Protein AF-A0A9P5TKF2-F1 (afdb_monomer_lite)

Secondary structure (DSSP, 8-state):
-----PPPPPPPPP------------------------TT----------------PPP-------------------------TT--SS----------------------------------------------HHHHHHHHHHT---GGGGGB-S--EEEEEEEEETTEEEEEEEEEEEB--SS----SSSTTEEEEESSSGGGG--HHHHHHHHHHH-HHHHHHHHHHGGGTT-

pLDDT: mean 71.33, std 19.28, range [36.03, 98.31]

Structure (mmCIF, N/CA/C/O backbone):
data_AF-A0A9P5TKF2-F1
#
_entry.id   AF-A0A9P5TKF2-F1
#
loop_
_atom_site.group_PDB
_atom_site.id
_atom_site.type_symbol
_atom_site.label_atom_id
_atom_site.label_alt_id
_atom_site.label_comp_id
_atom_site.label_asym_id
_atom_site.label_entity_id
_atom_site.label_seq_id
_atom_site.pdbx_PDB_ins_code
_atom_site.Cartn_x
_atom_site.Cartn_y
_atom_site.Cartn_z
_atom_site.occupancy
_atom_site.B_iso_or_equiv
_atom_site.auth_seq_id
_atom_site.auth_comp_id
_atom_site.auth_asym_id
_atom_site.auth_atom_id
_atom_site.pdbx_PDB_model_num
ATOM 1 N N . MET A 1 1 ? 46.814 -56.116 -24.327 1.00 45.66 1 MET A N 1
ATOM 2 C CA . MET A 1 1 ? 46.126 -55.450 -25.454 1.00 45.66 1 MET A CA 1
ATOM 3 C C . MET A 1 1 ? 44.635 -55.689 -25.281 1.00 45.66 1 MET A C 1
ATOM 5 O O . MET A 1 1 ? 44.214 -56.830 -25.400 1.00 45.66 1 MET A O 1
ATOM 9 N N . ALA A 1 2 ? 43.876 -54.668 -24.879 1.00 49.03 2 ALA A N 1
ATOM 10 C CA . ALA A 1 2 ? 42.439 -54.767 -24.610 1.00 49.03 2 ALA A CA 1
ATOM 11 C C . ALA A 1 2 ? 41.664 -53.957 -25.670 1.00 49.03 2 ALA A C 1
ATOM 13 O O . ALA A 1 2 ? 42.048 -52.813 -25.918 1.00 49.03 2 ALA A O 1
ATOM 14 N N . PRO A 1 3 ? 40.625 -54.517 -26.315 1.00 57.97 3 PRO A N 1
ATOM 15 C CA . PRO A 1 3 ? 39.842 -53.803 -27.318 1.00 57.97 3 PRO A CA 1
ATOM 16 C C . PRO A 1 3 ? 38.823 -52.866 -26.657 1.00 57.97 3 PRO A C 1
ATOM 18 O O . PRO A 1 3 ? 37.931 -53.292 -25.924 1.00 57.97 3 PRO A O 1
ATOM 21 N N . THR A 1 4 ? 38.952 -51.570 -26.931 1.00 65.12 4 THR A N 1
ATOM 22 C CA . THR A 1 4 ? 37.982 -50.539 -26.553 1.00 65.12 4 THR A CA 1
ATOM 23 C C . THR A 1 4 ? 36.869 -50.479 -27.600 1.00 65.12 4 THR A C 1
ATOM 25 O O . THR A 1 4 ? 37.099 -50.046 -28.728 1.00 65.12 4 THR A O 1
ATOM 28 N N . HIS A 1 5 ? 35.657 -50.896 -27.237 1.00 56.72 5 HIS A N 1
ATOM 29 C CA . HIS A 1 5 ? 34.463 -50.698 -28.060 1.00 56.72 5 HIS A CA 1
ATOM 30 C C . HIS A 1 5 ? 33.858 -49.315 -27.787 1.00 56.72 5 HIS A C 1
ATOM 32 O O . HIS A 1 5 ? 33.160 -49.112 -26.794 1.00 56.72 5 HIS A O 1
ATOM 38 N N . SER A 1 6 ? 34.121 -48.368 -28.688 1.00 68.31 6 SER A N 1
ATOM 39 C CA . SER A 1 6 ? 33.443 -47.070 -28.742 1.00 68.31 6 SER A CA 1
ATOM 40 C C . SER A 1 6 ? 32.014 -47.248 -29.260 1.00 68.31 6 SER A C 1
ATOM 42 O O . SER A 1 6 ? 31.808 -47.748 -30.365 1.00 68.31 6 SER A O 1
ATOM 44 N N . LYS A 1 7 ? 31.020 -46.844 -28.463 1.00 72.06 7 LYS A N 1
ATOM 45 C CA . LYS A 1 7 ? 29.615 -46.763 -28.890 1.00 72.06 7 LYS A CA 1
ATOM 46 C C . LYS A 1 7 ? 29.344 -45.399 -29.547 1.00 72.06 7 LYS A C 1
ATOM 48 O O . LYS A 1 7 ? 29.870 -44.399 -29.060 1.00 72.06 7 LYS A O 1
ATOM 53 N N . PRO A 1 8 ? 28.532 -45.337 -30.615 1.00 65.62 8 PRO A N 1
ATOM 54 C CA . PRO A 1 8 ? 28.187 -44.085 -31.278 1.00 65.62 8 PRO A CA 1
ATOM 55 C C . PRO A 1 8 ? 27.202 -43.255 -30.443 1.00 65.62 8 PRO A C 1
ATOM 57 O O . PRO A 1 8 ? 26.247 -43.780 -29.870 1.00 65.62 8 PRO A O 1
ATOM 60 N N . ILE A 1 9 ? 27.457 -41.948 -30.397 1.00 65.38 9 ILE A N 1
ATOM 61 C CA . ILE A 1 9 ? 26.619 -40.923 -29.770 1.00 65.38 9 ILE A CA 1
ATOM 62 C C . ILE A 1 9 ? 25.390 -40.710 -30.663 1.00 65.38 9 ILE A C 1
ATOM 64 O O . ILE A 1 9 ? 25.527 -40.340 -31.827 1.00 65.38 9 ILE A O 1
ATOM 68 N N . GLN A 1 10 ? 24.197 -40.974 -30.130 1.00 61.62 10 GLN A N 1
ATOM 69 C CA . GLN A 1 10 ? 22.929 -40.649 -30.785 1.00 61.62 10 GLN A CA 1
ATOM 70 C C . GLN A 1 10 ? 22.668 -39.143 -30.641 1.00 61.62 10 GLN A C 1
ATOM 72 O O . GLN A 1 10 ? 22.774 -38.594 -29.545 1.00 61.62 10 GLN A O 1
ATOM 77 N N . GLY A 1 11 ? 22.392 -38.477 -31.766 1.00 64.19 11 GLY A N 1
ATOM 78 C CA . GLY A 1 11 ? 22.074 -37.051 -31.823 1.00 64.19 11 GLY A CA 1
ATOM 79 C C . GLY A 1 11 ? 20.680 -36.721 -31.266 1.00 64.19 11 GLY A C 1
ATOM 80 O O . GLY A 1 11 ? 19.867 -37.625 -31.068 1.00 64.19 11 GLY A O 1
ATOM 81 N N . PRO A 1 12 ? 20.403 -35.432 -31.004 1.00 60.19 12 PRO A N 1
ATOM 82 C CA . PRO A 1 12 ? 19.146 -34.983 -30.419 1.00 60.19 12 PRO A CA 1
ATOM 83 C C . PRO A 1 12 ? 17.993 -35.124 -31.421 1.00 60.19 12 PRO A C 1
ATOM 85 O O . PRO A 1 12 ? 17.992 -34.506 -32.480 1.00 60.19 12 PRO A O 1
ATOM 88 N N . THR A 1 13 ? 17.014 -35.953 -31.072 1.00 63.16 13 THR A N 1
ATOM 89 C CA . THR A 1 13 ? 15.699 -36.031 -31.718 1.00 63.16 13 THR A CA 1
ATOM 90 C C . THR A 1 13 ? 14.860 -34.810 -31.344 1.00 63.16 13 THR A C 1
ATOM 92 O O . THR A 1 13 ? 14.567 -34.601 -30.166 1.00 63.16 13 THR A O 1
ATOM 95 N N . ASP A 1 14 ? 14.468 -34.029 -32.350 1.00 53.41 14 ASP A N 1
ATOM 96 C CA . ASP A 1 14 ? 13.506 -32.931 -32.236 1.00 53.41 14 ASP A CA 1
ATOM 97 C C . ASP A 1 14 ? 12.130 -33.437 -31.757 1.00 53.41 14 ASP A C 1
ATOM 99 O O . ASP A 1 14 ? 11.627 -34.432 -32.290 1.00 53.41 14 ASP A O 1
ATOM 103 N N . PRO A 1 15 ? 11.477 -32.775 -30.782 1.00 61.81 15 PRO A N 1
ATOM 104 C CA . PRO A 1 15 ? 10.118 -33.118 -30.400 1.00 61.81 15 PRO A CA 1
ATOM 105 C C . PRO A 1 15 ? 9.112 -32.598 -31.433 1.00 61.81 15 PRO A C 1
ATOM 107 O O . PRO A 1 15 ? 8.902 -31.399 -31.621 1.00 61.81 15 PRO A O 1
ATOM 110 N N . GLU A 1 16 ? 8.478 -33.568 -32.079 1.00 53.72 16 GLU A N 1
ATOM 111 C CA . GLU A 1 16 ? 7.364 -33.458 -33.008 1.00 53.72 16 GLU A CA 1
ATOM 112 C C . GLU A 1 16 ? 6.200 -32.628 -32.428 1.00 53.72 16 GLU A C 1
ATOM 114 O O . GLU A 1 16 ? 5.736 -32.825 -31.302 1.00 53.72 16 GLU A O 1
ATOM 119 N N . SER A 1 17 ? 5.733 -31.674 -33.233 1.00 55.16 17 SER A N 1
ATOM 120 C CA . SER A 1 17 ? 4.646 -30.741 -32.948 1.00 55.16 17 SER A CA 1
ATOM 121 C C . SER A 1 17 ? 3.316 -31.478 -32.754 1.00 55.16 17 SER A C 1
ATOM 123 O O . SER A 1 17 ? 2.655 -31.873 -33.715 1.00 55.16 17 SER A O 1
ATOM 125 N N . GLN A 1 18 ? 2.894 -31.652 -31.498 1.00 56.25 18 GLN A N 1
ATOM 126 C CA . GLN A 1 18 ? 1.577 -32.197 -31.187 1.00 56.25 18 GLN A CA 1
ATOM 127 C C . GLN A 1 18 ? 0.483 -31.136 -31.356 1.00 56.25 18 GLN A C 1
ATOM 129 O O . GLN A 1 18 ? 0.348 -30.162 -30.614 1.00 56.25 18 GLN A O 1
ATOM 134 N N . HIS A 1 19 ? -0.317 -31.393 -32.381 1.00 57.31 19 HIS A N 1
ATOM 135 C CA . HIS A 1 19 ? -1.546 -30.734 -32.780 1.00 57.31 19 HIS A CA 1
ATOM 136 C C . HIS A 1 19 ? -2.537 -30.611 -31.602 1.00 57.31 19 HIS A C 1
ATOM 138 O O . HIS A 1 19 ? -3.162 -31.586 -31.182 1.00 57.31 19 HIS A O 1
ATOM 144 N N . SER A 1 20 ? -2.706 -29.404 -31.060 1.00 52.19 20 SER A N 1
ATOM 145 C CA . SER A 1 20 ? -3.638 -29.131 -29.960 1.00 52.19 20 SER A CA 1
ATOM 146 C C . SER A 1 20 ? -5.079 -29.138 -30.481 1.00 52.19 20 SER A C 1
ATOM 148 O O . SER A 1 20 ? -5.551 -28.192 -31.118 1.00 52.19 20 SER A O 1
ATOM 150 N N . GLN A 1 21 ? -5.800 -30.225 -30.213 1.00 58.00 21 GLN A N 1
ATOM 151 C CA . GLN A 1 21 ? -7.224 -30.337 -30.513 1.00 58.00 21 GLN A CA 1
ATOM 152 C C . GLN A 1 21 ? -8.021 -29.362 -29.635 1.00 58.00 21 GLN A C 1
ATOM 154 O O . GLN A 1 21 ? -8.187 -29.556 -28.431 1.00 58.00 21 GLN A O 1
ATOM 159 N N . LYS A 1 22 ? -8.539 -28.299 -30.256 1.00 53.78 22 LYS A N 1
ATOM 160 C CA . LYS A 1 22 ? -9.438 -27.316 -29.638 1.00 53.78 22 LYS A CA 1
ATOM 161 C C . LYS A 1 22 ? -10.766 -27.987 -29.260 1.00 53.78 22 LYS A C 1
ATOM 163 O O . LYS A 1 22 ? -11.689 -28.043 -30.073 1.00 53.78 22 LYS A O 1
ATOM 168 N N . ARG A 1 23 ? -10.892 -28.478 -28.023 1.00 60.72 23 ARG A N 1
ATOM 169 C CA . ARG A 1 23 ? -12.189 -28.869 -27.448 1.00 60.72 23 ARG A CA 1
ATOM 170 C C . ARG A 1 23 ? -12.989 -27.602 -27.144 1.00 60.72 23 ARG A C 1
ATOM 172 O O . ARG A 1 23 ? -12.678 -26.864 -26.216 1.00 60.72 23 ARG A O 1
ATOM 179 N N . LYS A 1 24 ? -14.008 -27.333 -27.961 1.00 63.50 24 LYS A N 1
ATOM 180 C CA . LYS A 1 24 ? -14.988 -26.267 -27.721 1.00 63.50 24 LYS A CA 1
ATOM 181 C C . LYS A 1 24 ? -15.862 -26.683 -26.538 1.00 63.50 24 LYS A C 1
ATOM 183 O O . LYS A 1 24 ? -16.684 -27.586 -26.670 1.00 63.50 24 LYS A O 1
ATOM 188 N N . HIS A 1 25 ? -15.658 -26.052 -25.387 1.00 53.12 25 HIS A N 1
ATOM 189 C CA . HIS A 1 25 ? -16.510 -26.231 -24.217 1.00 53.12 25 HIS A CA 1
ATOM 190 C C . HIS A 1 25 ? -17.821 -25.469 -24.455 1.00 53.12 25 HIS A C 1
ATOM 192 O O . HIS A 1 25 ? -17.838 -24.239 -24.488 1.00 53.12 25 HIS A O 1
ATOM 198 N N . ILE A 1 26 ? -18.911 -26.196 -24.696 1.00 60.06 26 ILE A N 1
ATOM 199 C CA . ILE A 1 26 ? -20.255 -25.626 -24.817 1.00 60.06 26 ILE A CA 1
ATOM 200 C C . ILE A 1 26 ? -20.733 -25.343 -23.389 1.00 60.06 26 ILE A C 1
ATOM 202 O O . ILE A 1 26 ? -21.060 -26.264 -22.646 1.00 60.06 26 ILE A O 1
ATOM 206 N N . LEU A 1 27 ? -20.709 -24.074 -22.979 1.00 56.00 27 LEU A N 1
ATOM 207 C CA . LEU A 1 27 ? -21.309 -23.629 -21.722 1.00 56.00 27 LEU A CA 1
ATOM 208 C C . LEU A 1 27 ? -22.832 -23.621 -21.879 1.00 56.00 27 LEU A C 1
ATOM 210 O O . LEU A 1 27 ? -23.388 -22.825 -22.634 1.00 56.00 27 LEU A O 1
ATOM 214 N N . SER A 1 28 ? -23.501 -24.524 -21.167 1.00 49.62 28 SER A N 1
ATOM 215 C CA . SER A 1 28 ? -24.956 -24.565 -21.044 1.00 49.62 28 SER A CA 1
ATOM 216 C C . SER A 1 28 ? -25.455 -23.324 -20.296 1.00 49.62 28 SER A C 1
ATOM 218 O O . SER A 1 28 ? -25.360 -23.232 -19.074 1.00 49.62 28 SER A O 1
ATOM 220 N N . SER A 1 29 ? -26.007 -22.362 -21.027 1.00 54.25 29 SER A N 1
ATOM 221 C CA . SER A 1 29 ? -26.597 -21.118 -20.526 1.00 54.25 29 SER A CA 1
ATOM 222 C C . SER A 1 29 ? -28.007 -21.332 -19.952 1.00 54.25 29 SER A C 1
ATOM 224 O O . SER A 1 29 ? -29.001 -20.869 -20.507 1.00 54.25 29 SER A O 1
ATOM 226 N N . ARG A 1 30 ? -28.122 -22.056 -18.829 1.00 57.12 30 ARG A N 1
ATOM 227 C CA . ARG A 1 30 ? -29.407 -22.256 -18.125 1.00 57.12 30 ARG A CA 1
ATOM 228 C C . ARG A 1 30 ? -29.279 -22.204 -16.600 1.00 57.12 30 ARG A C 1
ATOM 230 O O . ARG A 1 30 ? -29.506 -23.211 -15.942 1.00 57.12 30 ARG A O 1
ATOM 237 N N . ILE A 1 31 ? -28.945 -21.043 -16.030 1.00 54.91 31 ILE A N 1
ATOM 238 C CA . ILE A 1 31 ? -29.099 -20.832 -14.571 1.00 54.91 31 ILE A CA 1
ATOM 239 C C . ILE A 1 31 ? -29.610 -19.425 -14.189 1.00 54.91 31 ILE A C 1
ATOM 241 O O . ILE A 1 31 ? -29.605 -19.062 -13.022 1.00 54.91 31 ILE A O 1
ATOM 245 N N . ALA A 1 32 ? -30.115 -18.625 -15.133 1.00 52.00 32 ALA A N 1
ATOM 246 C CA . ALA A 1 32 ? -30.805 -17.374 -14.804 1.00 52.00 32 ALA A CA 1
ATOM 247 C C . ALA A 1 32 ? -32.324 -17.582 -14.888 1.00 52.00 32 ALA A C 1
ATOM 249 O O . ALA A 1 32 ? -32.947 -17.245 -15.889 1.00 52.00 32 ALA A O 1
ATOM 250 N N . SER A 1 33 ? -32.908 -18.183 -13.851 1.00 56.56 33 SER A N 1
ATOM 251 C CA . SER A 1 33 ? -34.356 -18.145 -13.622 1.00 56.56 33 SER A CA 1
ATOM 252 C C . SER A 1 33 ? -34.576 -17.472 -12.272 1.00 56.56 33 SER A C 1
ATOM 254 O O . SER A 1 33 ? -34.305 -18.058 -11.229 1.00 56.56 33 SER A O 1
ATOM 256 N N . THR A 1 34 ? -34.999 -16.211 -12.298 1.00 58.03 34 THR A N 1
ATOM 257 C CA . THR A 1 34 ? -35.145 -15.327 -11.129 1.00 58.03 34 THR A CA 1
ATOM 258 C C . THR A 1 34 ? -36.529 -15.402 -10.471 1.00 58.03 34 THR A C 1
ATOM 260 O O . THR A 1 34 ? -36.904 -14.495 -9.739 1.00 58.03 34 THR A O 1
ATOM 263 N N . ASP A 1 35 ? -37.297 -16.466 -10.709 1.00 58.34 35 ASP A N 1
ATOM 264 C CA . ASP A 1 35 ? -38.732 -16.515 -10.375 1.00 58.34 35 ASP A CA 1
ATOM 265 C C . ASP A 1 35 ? -39.105 -17.239 -9.066 1.00 58.34 35 ASP A C 1
ATOM 267 O O . ASP A 1 35 ? -40.284 -17.385 -8.772 1.00 58.34 35 ASP A O 1
ATOM 271 N N . ASN A 1 36 ? -38.148 -17.643 -8.222 1.00 60.16 36 ASN A N 1
ATOM 272 C CA . ASN A 1 36 ? -38.448 -18.383 -6.980 1.00 60.16 36 ASN A CA 1
ATOM 273 C C . ASN A 1 36 ? -38.082 -17.620 -5.693 1.00 60.16 36 ASN A C 1
ATOM 275 O O . ASN A 1 36 ? -37.407 -18.157 -4.815 1.00 60.16 36 ASN A O 1
ATOM 279 N N . MET A 1 37 ? -38.519 -16.366 -5.557 1.00 58.12 37 MET A N 1
ATOM 280 C CA . MET A 1 37 ? -38.471 -15.651 -4.272 1.00 58.12 37 MET A CA 1
ATOM 281 C C . MET A 1 37 ? -39.896 -15.359 -3.795 1.00 58.12 37 MET A C 1
ATOM 283 O O . MET A 1 37 ? -40.539 -14.410 -4.241 1.00 58.12 37 MET A O 1
ATOM 287 N N . ASP A 1 38 ? -40.367 -16.211 -2.889 1.00 65.88 38 ASP A N 1
ATOM 288 C CA . ASP A 1 38 ? -41.637 -16.097 -2.176 1.00 65.88 38 ASP A CA 1
ATOM 289 C C . ASP A 1 38 ? -41.579 -14.892 -1.215 1.00 65.88 38 ASP A C 1
ATOM 291 O O . ASP A 1 38 ? -40.740 -14.840 -0.309 1.00 65.88 38 ASP A O 1
ATOM 295 N N . LYS A 1 39 ? -42.404 -13.866 -1.457 1.00 64.50 39 LYS A N 1
ATOM 296 C CA . LYS A 1 39 ? -42.316 -12.560 -0.770 1.00 64.50 39 LYS A CA 1
ATOM 297 C C . LYS A 1 39 ? -42.980 -12.542 0.611 1.00 64.50 39 LYS A C 1
ATOM 299 O O . LYS A 1 39 ? -42.795 -11.576 1.349 1.00 64.50 39 LYS A O 1
ATOM 304 N N . ASP A 1 40 ? -43.670 -13.612 0.998 1.00 66.38 40 ASP A N 1
ATOM 305 C CA . ASP A 1 40 ? -44.512 -13.633 2.201 1.00 66.38 40 ASP A CA 1
ATOM 306 C C . ASP A 1 40 ? -43.836 -14.248 3.447 1.00 66.38 40 ASP A C 1
ATOM 308 O O . ASP A 1 40 ? -44.450 -14.370 4.509 1.00 66.38 40 ASP A O 1
ATOM 312 N N . ALA A 1 41 ? -42.545 -14.598 3.382 1.00 56.19 41 ALA A N 1
ATOM 313 C CA . ALA A 1 41 ? -41.851 -15.279 4.485 1.00 56.19 41 ALA A CA 1
ATOM 314 C C . ALA A 1 41 ? -41.269 -14.358 5.583 1.00 56.19 41 ALA A C 1
ATOM 316 O O . ALA A 1 41 ? -40.698 -14.853 6.561 1.00 56.19 41 ALA A O 1
ATOM 317 N N . VAL A 1 42 ? -41.415 -13.030 5.493 1.00 57.75 42 VAL A N 1
ATOM 318 C CA . VAL A 1 42 ? -40.878 -12.108 6.512 1.00 57.75 42 VAL A CA 1
ATOM 319 C C . VAL A 1 42 ? -41.878 -11.938 7.660 1.00 57.75 42 VAL A C 1
ATOM 321 O O . VAL A 1 42 ? -42.617 -10.961 7.760 1.00 57.75 42 VAL A O 1
ATOM 324 N N . LYS A 1 43 ? -41.893 -12.917 8.572 1.00 67.94 43 LYS A N 1
ATOM 325 C CA . LYS A 1 43 ? -42.586 -12.804 9.863 1.00 67.94 43 LYS A CA 1
ATOM 326 C C . LYS A 1 43 ? -41.940 -11.699 10.701 1.00 67.94 43 LYS A C 1
ATOM 328 O O . LYS A 1 43 ? -40.824 -11.841 11.198 1.00 67.94 43 LYS A O 1
ATOM 333 N N . HIS A 1 44 ? -42.687 -10.616 10.889 1.00 50.66 44 HIS A N 1
ATOM 334 C CA . HIS A 1 44 ? -42.404 -9.542 11.831 1.00 50.66 44 HIS A CA 1
ATOM 335 C C . HIS A 1 44 ? -42.159 -10.100 13.241 1.00 50.66 44 HIS A C 1
ATOM 337 O O . HIS A 1 44 ? -43.086 -10.549 13.918 1.00 50.66 44 HIS A O 1
ATOM 343 N N . ARG A 1 45 ? -40.911 -10.040 13.715 1.00 57.16 45 ARG A N 1
ATOM 344 C CA . ARG A 1 45 ? -40.602 -10.233 15.133 1.00 57.16 45 ARG A CA 1
ATOM 345 C C . ARG A 1 45 ? -40.802 -8.891 15.833 1.00 57.16 45 ARG A C 1
ATOM 347 O O . ARG A 1 45 ? -39.976 -7.991 15.729 1.00 57.16 45 ARG A O 1
ATOM 354 N N . LYS A 1 46 ? -41.954 -8.760 16.487 1.00 68.69 46 LYS A N 1
ATOM 355 C CA . LYS A 1 46 ? -42.307 -7.655 17.379 1.00 68.69 46 LYS A CA 1
ATOM 356 C C . LYS A 1 46 ? -41.317 -7.640 18.548 1.00 68.69 46 LYS A C 1
ATOM 358 O O . LYS A 1 46 ? -41.285 -8.581 19.334 1.00 68.69 46 LYS A O 1
ATOM 363 N N . VAL A 1 47 ? -40.479 -6.609 18.614 1.00 53.16 47 VAL A N 1
ATOM 364 C CA . VAL A 1 47 ? -39.592 -6.351 19.753 1.00 53.16 47 VAL A CA 1
ATOM 365 C C . VAL A 1 47 ? -40.336 -5.384 20.664 1.00 53.16 47 VAL A C 1
ATOM 367 O O . VAL A 1 47 ? -40.544 -4.227 20.306 1.00 53.16 47 VAL A O 1
ATOM 370 N N . GLU A 1 48 ? -40.825 -5.891 21.791 1.00 52.81 48 GLU A N 1
ATOM 371 C CA . GLU A 1 48 ? -41.411 -5.066 22.842 1.00 52.81 48 GLU A CA 1
ATOM 372 C C . GLU A 1 48 ? -40.286 -4.448 23.674 1.00 52.81 48 GLU A C 1
ATOM 374 O O . GLU A 1 48 ? -39.317 -5.113 24.043 1.00 52.81 48 GLU A O 1
ATOM 379 N N . ALA A 1 49 ? -40.407 -3.142 23.902 1.00 50.19 49 ALA A N 1
ATOM 380 C CA . ALA A 1 49 ? -39.519 -2.355 24.732 1.00 50.19 49 ALA A CA 1
ATOM 381 C C . ALA A 1 49 ? -39.711 -2.739 26.204 1.00 50.19 49 ALA A C 1
ATOM 383 O O . ALA A 1 49 ? -40.827 -2.696 26.716 1.00 50.19 49 ALA A O 1
ATOM 384 N N . ALA A 1 50 ? -38.615 -3.071 26.881 1.00 49.75 50 ALA A N 1
ATOM 385 C CA . ALA A 1 50 ? -38.567 -3.156 28.331 1.00 49.75 50 ALA A CA 1
ATOM 386 C C . ALA A 1 50 ? -37.502 -2.180 28.845 1.00 49.75 50 ALA A C 1
ATOM 388 O O . ALA A 1 50 ? -36.301 -2.391 28.677 1.00 49.75 50 ALA A O 1
ATOM 389 N N . GLU A 1 51 ? -37.976 -1.091 29.450 1.00 48.31 51 GLU A N 1
ATOM 390 C CA . GLU A 1 51 ? -37.231 -0.299 30.423 1.00 48.31 51 GLU A CA 1
ATOM 391 C C . GLU A 1 51 ? -36.963 -1.142 31.676 1.00 48.31 51 GLU A C 1
ATOM 393 O O . GLU A 1 51 ? -37.897 -1.685 32.262 1.00 48.31 51 GLU A O 1
ATOM 398 N N . SER A 1 52 ? -35.715 -1.171 32.151 1.00 44.12 52 SER A N 1
ATOM 399 C CA . SER A 1 52 ? -35.423 -1.208 33.591 1.00 44.12 52 SER A CA 1
ATOM 400 C C . SER A 1 52 ? -33.952 -0.887 33.874 1.00 44.12 52 SER A C 1
ATOM 402 O O . SER A 1 52 ? -33.047 -1.495 33.302 1.00 44.12 52 SER A O 1
ATOM 404 N N . ALA A 1 53 ? -33.741 0.061 34.788 1.00 52.34 53 ALA A N 1
ATOM 405 C CA . ALA A 1 53 ? -32.477 0.426 35.434 1.00 52.34 53 ALA A CA 1
ATOM 406 C C . ALA A 1 53 ? -31.992 -0.660 36.447 1.00 52.34 53 ALA A C 1
ATOM 408 O O . ALA A 1 53 ? -32.481 -1.785 36.411 1.00 52.34 53 ALA A O 1
ATOM 409 N N . PRO A 1 54 ? -31.081 -0.362 37.398 1.00 58.81 54 PRO A N 1
ATOM 410 C CA . PRO A 1 54 ? -29.629 -0.347 37.249 1.00 58.81 54 PRO A CA 1
ATOM 411 C C . PRO A 1 54 ? -28.902 -1.475 38.028 1.00 58.81 54 PRO A C 1
ATOM 413 O O . PRO A 1 54 ? -29.373 -1.973 39.043 1.00 58.81 54 PRO A O 1
ATOM 416 N N . ALA A 1 55 ? -27.691 -1.794 37.554 1.00 58.41 55 ALA A N 1
ATOM 417 C CA . ALA A 1 55 ? -26.519 -2.334 38.262 1.00 58.41 55 ALA A CA 1
ATOM 418 C C . ALA A 1 55 ? -26.715 -3.338 39.425 1.00 58.41 55 ALA A C 1
ATOM 420 O O . ALA A 1 55 ? -26.835 -2.952 40.588 1.00 58.41 55 ALA A O 1
ATOM 421 N N . GLN A 1 56 ? -26.501 -4.629 39.136 1.00 51.34 56 GLN A N 1
ATOM 422 C CA . GLN A 1 56 ? -26.029 -5.610 40.121 1.00 51.34 56 GLN A CA 1
ATOM 423 C C . GLN A 1 56 ? -24.903 -6.487 39.545 1.00 51.34 56 GLN A C 1
ATOM 425 O O . GLN A 1 56 ? -24.929 -6.893 38.384 1.00 51.34 56 GLN A O 1
ATOM 430 N N . LYS A 1 57 ? -23.880 -6.721 40.379 1.00 54.81 57 LYS A N 1
ATOM 431 C CA . LYS A 1 57 ? -22.671 -7.527 40.122 1.00 54.81 57 LYS A CA 1
ATOM 432 C C . LYS A 1 57 ? -23.018 -8.959 39.679 1.00 54.81 57 LYS A C 1
ATOM 434 O O . LYS A 1 57 ? -23.831 -9.591 40.353 1.00 54.81 57 LYS A O 1
ATOM 439 N N . PRO A 1 58 ? -22.348 -9.525 38.658 1.00 56.47 58 PRO A N 1
ATOM 440 C CA . PRO A 1 58 ? -22.533 -10.928 38.315 1.00 56.47 58 PRO A CA 1
ATOM 441 C C . PRO A 1 58 ? -21.818 -11.847 39.328 1.00 56.47 58 PRO A C 1
ATOM 443 O O . PRO A 1 58 ? -20.634 -11.636 39.610 1.00 56.47 58 PRO A O 1
ATOM 446 N N . PRO A 1 59 ? -22.497 -12.877 39.865 1.00 64.00 59 PRO A N 1
ATOM 447 C CA . PRO A 1 59 ? -21.846 -13.960 40.587 1.00 64.00 59 PRO A CA 1
ATOM 448 C C . PRO A 1 59 ? -21.090 -14.876 39.615 1.00 64.00 59 PRO A C 1
ATOM 450 O O . PRO A 1 59 ? -21.521 -15.135 38.490 1.00 64.00 59 PRO A O 1
ATOM 453 N N . SER A 1 60 ? -19.941 -15.361 40.077 1.00 62.88 60 SER A N 1
ATOM 454 C CA . SER A 1 60 ? -19.060 -16.308 39.398 1.00 62.88 60 SER A CA 1
ATOM 455 C C . SER A 1 60 ? -19.815 -17.571 38.971 1.00 62.88 60 SER A C 1
ATOM 457 O O . SER A 1 60 ? -20.125 -18.425 39.802 1.00 62.88 60 SER A O 1
ATOM 459 N N . ARG A 1 61 ? -20.092 -17.709 37.671 1.00 52.91 61 ARG A N 1
ATOM 460 C CA . ARG A 1 61 ? -20.520 -18.980 37.076 1.00 52.91 61 ARG A CA 1
ATOM 461 C C . ARG A 1 61 ? -19.281 -19.844 36.857 1.00 52.91 61 ARG A C 1
ATOM 463 O O . ARG A 1 61 ? -18.488 -19.567 35.962 1.00 52.91 61 ARG A O 1
ATOM 470 N N . ALA A 1 62 ? -19.118 -20.872 37.684 1.00 58.72 62 ALA A N 1
ATOM 471 C CA . ALA A 1 62 ? -18.275 -22.009 37.347 1.00 58.72 62 ALA A CA 1
ATOM 472 C C . ALA A 1 62 ? -18.967 -22.787 36.218 1.00 58.72 62 ALA A C 1
ATOM 474 O O . ALA A 1 62 ? -20.141 -23.138 36.335 1.00 58.72 62 ALA A O 1
ATOM 475 N N . ALA A 1 63 ? -18.260 -22.997 35.111 1.00 50.94 63 ALA A N 1
ATOM 476 C CA . ALA A 1 63 ? -18.708 -23.871 34.040 1.00 50.94 63 ALA A CA 1
ATOM 477 C C . ALA A 1 63 ? -18.482 -25.323 34.482 1.00 50.94 63 ALA A C 1
ATOM 479 O O . ALA A 1 63 ? -17.337 -25.744 34.631 1.00 50.94 63 ALA A O 1
ATOM 480 N N . SER A 1 64 ? -19.559 -26.073 34.721 1.00 61.22 64 SER A N 1
ATOM 481 C CA . SER A 1 64 ? -19.496 -27.533 34.767 1.00 61.22 64 SER A CA 1
ATOM 482 C C . SER A 1 64 ? -19.592 -28.043 33.332 1.00 61.22 64 SER A C 1
ATOM 484 O O . SER A 1 64 ? -20.616 -27.864 32.673 1.00 61.22 64 SER A O 1
ATOM 486 N N . VAL A 1 65 ? -18.498 -28.612 32.839 1.00 67.00 65 VAL A N 1
ATOM 487 C CA . VAL A 1 65 ? -18.463 -29.402 31.607 1.00 67.00 65 VAL A CA 1
ATOM 488 C C . VAL A 1 65 ? -18.921 -30.807 31.987 1.00 67.00 65 VAL A C 1
ATOM 490 O O . VAL A 1 65 ? -18.249 -31.462 32.777 1.00 67.00 65 VAL A O 1
ATOM 493 N N . GLU A 1 66 ? -20.076 -31.236 31.482 1.00 67.44 66 GLU A N 1
ATOM 494 C CA . GLU A 1 66 ? -20.412 -32.660 31.410 1.00 67.44 66 GLU A CA 1
ATOM 495 C C . GLU A 1 66 ? -19.823 -33.217 30.109 1.00 67.44 66 GLU A C 1
ATOM 497 O O . GLU A 1 66 ? -20.025 -32.646 29.035 1.00 67.44 66 GLU A O 1
ATOM 502 N N . GLU A 1 67 ? -19.052 -34.297 30.223 1.00 64.25 67 GLU A N 1
ATOM 503 C CA . GLU A 1 67 ? -18.627 -35.122 29.092 1.00 64.25 67 GLU A CA 1
ATOM 504 C C . GLU A 1 67 ? -19.858 -35.841 28.532 1.00 64.25 67 GLU A C 1
ATOM 506 O O . GLU A 1 67 ? -20.438 -36.703 29.188 1.00 64.25 67 GLU A O 1
ATOM 511 N N . VAL A 1 68 ? -20.269 -35.466 27.321 1.00 68.25 68 VAL A N 1
ATOM 512 C CA . VAL A 1 68 ? -21.195 -36.259 26.511 1.00 68.25 68 VAL A CA 1
ATOM 513 C C . VAL A 1 68 ? -20.334 -37.176 25.649 1.00 68.25 68 VAL A C 1
ATOM 515 O O . VAL A 1 68 ? -19.592 -36.710 24.786 1.00 68.25 68 VAL A O 1
ATOM 518 N N . GLU A 1 69 ? -20.389 -38.476 25.928 1.00 61.69 69 GLU A N 1
ATOM 519 C CA . GLU A 1 69 ? -19.792 -39.509 25.083 1.00 61.69 69 GLU A CA 1
ATOM 520 C C . GLU A 1 69 ? -20.665 -39.675 23.827 1.00 61.69 69 GLU A C 1
ATOM 522 O O . GLU A 1 69 ? -21.690 -40.353 23.846 1.00 61.69 69 GLU A O 1
ATOM 527 N N . ASP A 1 70 ? -20.286 -39.008 22.733 1.00 57.59 70 ASP A N 1
ATOM 528 C CA . ASP A 1 70 ? -20.927 -39.173 21.425 1.00 57.59 70 ASP A CA 1
ATOM 529 C C . ASP A 1 70 ? -20.521 -40.527 20.797 1.00 57.59 70 ASP A C 1
ATOM 531 O O . ASP A 1 70 ? -19.437 -40.680 20.225 1.00 57.59 70 ASP A O 1
ATOM 535 N N . GLU A 1 71 ? -21.409 -41.522 20.879 1.00 65.81 71 GLU A N 1
ATOM 536 C CA . GLU A 1 71 ? -21.269 -42.865 20.285 1.00 65.81 71 GLU A CA 1
ATOM 537 C C . GLU A 1 71 ? -21.547 -42.924 18.760 1.00 65.81 71 GLU A C 1
ATOM 539 O O . GLU A 1 71 ? -22.092 -43.903 18.260 1.00 65.81 71 GLU A O 1
ATOM 544 N N . ASP A 1 72 ? -21.130 -41.926 17.974 1.00 63.00 72 ASP A N 1
ATOM 545 C CA . ASP A 1 72 ? -21.309 -41.918 16.503 1.00 63.00 72 ASP A CA 1
ATOM 546 C C . ASP A 1 72 ? -19.976 -41.952 15.721 1.00 63.00 72 ASP A C 1
ATOM 548 O O . ASP A 1 72 ? -19.849 -41.469 14.594 1.00 63.00 72 ASP A O 1
ATOM 552 N N . ALA A 1 73 ? -18.947 -42.590 16.289 1.00 57.62 73 ALA A N 1
ATOM 553 C CA . ALA A 1 73 ? -17.626 -42.758 15.667 1.00 57.62 73 ALA A CA 1
ATOM 554 C C . ALA A 1 73 ? -17.482 -44.026 14.794 1.00 57.62 73 ALA A C 1
ATOM 556 O O . ALA A 1 73 ? -16.386 -44.578 14.653 1.00 57.62 73 ALA A O 1
ATOM 557 N N . GLN A 1 74 ? -18.560 -44.520 14.182 1.00 59.84 74 GLN A N 1
ATOM 558 C CA . GLN A 1 74 ? -18.499 -45.675 13.283 1.00 59.84 74 GLN A CA 1
ATOM 559 C C . GLN A 1 74 ? -19.271 -45.399 11.998 1.00 59.84 74 GLN A C 1
ATOM 561 O O . GLN A 1 74 ? -20.448 -45.711 11.931 1.00 59.84 74 GLN A O 1
ATOM 566 N N . HIS A 1 75 ? -18.599 -44.837 10.984 1.00 56.06 75 HIS A N 1
ATOM 567 C CA . HIS A 1 75 ? -18.679 -45.227 9.560 1.00 56.06 75 HIS A CA 1
ATOM 568 C C . HIS A 1 75 ? -17.780 -44.321 8.689 1.00 56.06 75 HIS A C 1
ATOM 570 O O . HIS A 1 75 ? -18.240 -43.579 7.832 1.00 56.06 75 HIS A O 1
ATOM 576 N N . CYS A 1 76 ? -16.460 -44.442 8.845 1.00 48.31 76 CYS A N 1
ATOM 577 C CA . CYS A 1 76 ? -15.503 -44.046 7.802 1.00 48.31 76 CYS A CA 1
ATOM 578 C C . CYS A 1 76 ? -14.686 -45.274 7.389 1.00 48.31 76 CYS A C 1
ATOM 580 O O . CYS A 1 76 ? -13.469 -45.328 7.549 1.00 48.31 76 CYS A O 1
ATOM 582 N N . ARG A 1 77 ? -15.374 -46.318 6.912 1.00 47.81 77 ARG A N 1
ATOM 583 C CA . ARG A 1 77 ? -14.713 -47.470 6.297 1.00 47.81 77 ARG A CA 1
ATOM 584 C C . ARG A 1 77 ? -14.427 -47.155 4.827 1.00 47.81 77 ARG A C 1
ATOM 586 O O . ARG A 1 77 ? -15.343 -47.039 4.024 1.00 47.81 77 ARG A O 1
ATOM 593 N N . ASN A 1 78 ? -13.135 -47.117 4.509 1.00 54.84 78 ASN A N 1
ATOM 594 C CA . ASN A 1 78 ? -12.550 -47.472 3.215 1.00 54.84 78 ASN A CA 1
ATOM 595 C C . ASN A 1 78 ? -12.829 -46.533 2.026 1.00 54.84 78 ASN A C 1
ATOM 597 O O . ASN A 1 78 ? -13.381 -46.955 1.013 1.00 54.84 78 ASN A O 1
ATOM 601 N N . ALA A 1 79 ? -12.315 -45.303 2.078 1.00 50.66 79 ALA A N 1
ATOM 602 C CA . ALA A 1 79 ? -11.870 -44.645 0.849 1.00 50.66 79 ALA A CA 1
ATOM 603 C C . ALA A 1 79 ? -10.440 -45.130 0.559 1.00 50.66 79 ALA A C 1
ATOM 605 O O . ALA A 1 79 ? -9.491 -44.733 1.233 1.00 50.66 79 ALA A O 1
ATOM 606 N N . GLY A 1 80 ? -10.304 -46.074 -0.374 1.00 46.34 80 GLY A N 1
ATOM 607 C CA . GLY A 1 80 ? -9.009 -46.616 -0.783 1.00 46.34 80 GLY A CA 1
ATOM 608 C C . GLY A 1 80 ? -8.047 -45.513 -1.228 1.00 46.34 80 GLY A C 1
ATOM 609 O O . GLY A 1 80 ? -8.446 -44.572 -1.912 1.00 46.34 80 GLY A O 1
ATOM 610 N N . LEU A 1 81 ? -6.776 -45.647 -0.837 1.00 57.06 81 LEU A N 1
ATOM 611 C CA . LEU A 1 81 ? -5.679 -44.822 -1.340 1.00 57.06 81 LEU A CA 1
ATOM 612 C C . LEU A 1 81 ? -5.689 -44.844 -2.881 1.00 57.06 81 LEU A C 1
ATOM 614 O O . LEU A 1 81 ? -5.559 -45.930 -3.456 1.00 57.06 81 LEU A O 1
ATOM 618 N N . PRO A 1 82 ? -5.782 -43.698 -3.576 1.00 51.41 82 PRO A N 1
ATOM 619 C CA . PRO A 1 82 ? -5.502 -43.668 -5.001 1.00 51.41 82 PRO A CA 1
ATOM 620 C C . PRO A 1 82 ? -4.010 -43.954 -5.202 1.00 51.41 82 PRO A C 1
ATOM 622 O O . PRO A 1 82 ? -3.140 -43.172 -4.821 1.00 51.41 82 PRO A O 1
ATOM 625 N N . HIS A 1 83 ? -3.713 -45.114 -5.782 1.00 54.22 83 HIS A N 1
ATOM 626 C CA . HIS A 1 83 ? -2.365 -45.582 -6.087 1.00 54.22 83 HIS A CA 1
ATOM 627 C C . HIS A 1 83 ? -1.812 -44.843 -7.319 1.00 54.22 83 HIS A C 1
ATOM 629 O O . HIS A 1 83 ? -1.580 -45.449 -8.360 1.00 54.22 83 HIS A O 1
ATOM 635 N N . ASN A 1 84 ? -1.626 -43.523 -7.230 1.00 60.78 84 ASN A N 1
ATOM 636 C CA . ASN A 1 84 ? -0.887 -42.764 -8.238 1.00 60.78 84 ASN A CA 1
ATOM 637 C C . ASN A 1 84 ? -0.216 -41.512 -7.630 1.00 60.78 84 ASN A C 1
ATOM 639 O O . ASN A 1 84 ? -0.904 -40.517 -7.390 1.00 60.78 84 ASN A O 1
ATOM 643 N N . PRO A 1 85 ? 1.109 -41.526 -7.389 1.00 57.97 85 PRO A N 1
ATOM 644 C CA . PRO A 1 85 ? 1.826 -40.373 -6.848 1.00 57.97 85 PRO A CA 1
ATOM 645 C C . PRO A 1 85 ? 2.034 -39.223 -7.854 1.00 57.97 85 PRO A C 1
ATOM 647 O O . PRO A 1 85 ? 2.474 -38.157 -7.437 1.00 57.97 85 PRO A O 1
ATOM 650 N N . GLU A 1 86 ? 1.694 -39.381 -9.141 1.00 54.78 86 GLU A N 1
ATOM 651 C CA . GLU A 1 86 ? 1.926 -38.341 -10.164 1.00 54.78 86 GLU A CA 1
ATOM 652 C C . GLU A 1 86 ? 0.675 -37.531 -10.564 1.00 54.78 86 GLU A C 1
ATOM 654 O O . GLU A 1 86 ? 0.738 -36.688 -11.452 1.00 54.78 86 GLU A O 1
ATOM 659 N N . SER A 1 87 ? -0.468 -37.717 -9.890 1.00 51.38 87 SER A N 1
ATOM 660 C CA . SER A 1 87 ? -1.745 -37.071 -10.260 1.00 51.38 87 SER A CA 1
ATOM 661 C C . SER A 1 87 ? -2.149 -35.863 -9.387 1.00 51.38 87 SER A C 1
ATOM 663 O O . SER A 1 87 ? -3.326 -35.509 -9.343 1.00 51.38 87 SER A O 1
ATOM 665 N N . LEU A 1 88 ? -1.213 -35.225 -8.673 1.00 52.34 88 LEU A N 1
ATOM 666 C CA . LEU A 1 88 ? -1.497 -34.169 -7.678 1.00 52.34 88 LEU A CA 1
ATOM 667 C C . LEU A 1 88 ? -1.095 -32.740 -8.105 1.00 52.34 88 LEU A C 1
ATOM 669 O O . LEU A 1 88 ? -0.865 -31.890 -7.247 1.00 52.34 88 LEU A O 1
ATOM 673 N N . LEU A 1 89 ? -1.007 -32.446 -9.408 1.00 50.16 89 LEU A N 1
ATOM 674 C CA . LEU A 1 89 ? -0.658 -31.098 -9.898 1.00 50.16 89 LEU A CA 1
ATOM 675 C C . LEU A 1 89 ? -1.729 -30.387 -10.733 1.00 50.16 89 LEU A C 1
ATOM 677 O O . LEU A 1 89 ? -1.444 -29.322 -11.273 1.00 50.16 89 LEU A O 1
ATOM 681 N N . GLU A 1 90 ? -2.971 -30.869 -10.782 1.00 57.25 90 GLU A N 1
ATOM 682 C CA . GLU A 1 90 ? -4.038 -30.124 -11.458 1.00 57.25 90 GLU A CA 1
ATOM 683 C C . GLU A 1 90 ? -5.328 -30.030 -10.636 1.00 57.25 90 GLU A C 1
ATOM 685 O O . GLU A 1 90 ? -5.885 -31.025 -10.187 1.00 57.25 90 GLU A O 1
ATOM 690 N N . ALA A 1 91 ? -5.802 -28.784 -10.522 1.00 56.41 91 ALA A N 1
ATOM 691 C CA . ALA A 1 91 ? -7.123 -28.330 -10.084 1.00 56.41 91 ALA A CA 1
ATOM 692 C C . ALA A 1 91 ? -7.404 -28.190 -8.572 1.00 56.41 91 ALA A C 1
ATOM 694 O O . ALA A 1 91 ? -8.175 -28.936 -7.978 1.00 56.41 91 ALA A O 1
ATOM 695 N N . VAL A 1 92 ? -6.961 -27.058 -8.009 1.00 45.66 92 VAL A N 1
ATOM 696 C CA . VAL A 1 92 ? -7.833 -26.237 -7.146 1.00 45.66 92 VAL A CA 1
ATOM 697 C C . VAL A 1 92 ? -7.838 -24.809 -7.696 1.00 45.66 92 VAL A C 1
ATOM 699 O O . VAL A 1 92 ? -7.069 -23.955 -7.268 1.00 45.66 92 VAL A O 1
ATOM 702 N N . ASN A 1 93 ? -8.712 -24.550 -8.671 1.00 51.25 93 ASN A N 1
ATOM 703 C CA . ASN A 1 93 ? -9.204 -23.200 -8.955 1.00 51.25 93 ASN A CA 1
ATOM 704 C C . ASN A 1 93 ? -10.655 -23.115 -8.461 1.00 51.25 93 ASN A C 1
ATOM 706 O O . ASN A 1 93 ? -11.599 -23.064 -9.240 1.00 51.25 93 ASN A O 1
ATOM 710 N N . GLY A 1 94 ? -10.815 -23.218 -7.141 1.00 54.91 94 GLY A N 1
ATOM 711 C CA . GLY A 1 94 ? -12.072 -23.008 -6.429 1.00 54.91 94 GLY A CA 1
ATOM 712 C C . GLY A 1 94 ? -11.983 -21.712 -5.635 1.00 54.91 94 GLY A C 1
ATOM 713 O O . GLY A 1 94 ? -11.818 -21.742 -4.419 1.00 54.91 94 GLY A O 1
ATOM 714 N N . GLY A 1 95 ? -12.009 -20.579 -6.331 1.00 54.97 95 GLY A N 1
ATOM 715 C CA . GLY A 1 95 ? -12.073 -19.252 -5.731 1.00 54.97 95 GLY A CA 1
ATOM 716 C C . GLY A 1 95 ? -13.338 -18.557 -6.198 1.00 54.97 95 GLY A C 1
ATOM 717 O O . GLY A 1 95 ? -13.285 -17.764 -7.123 1.00 54.97 95 GLY A O 1
ATOM 718 N N . ASN A 1 96 ? -14.463 -18.913 -5.585 1.00 50.38 96 ASN A N 1
ATOM 719 C CA . ASN A 1 96 ? -15.740 -18.233 -5.750 1.00 50.38 96 ASN A CA 1
ATOM 720 C C . ASN A 1 96 ? -15.626 -16.851 -5.076 1.00 50.38 96 ASN A C 1
ATOM 722 O 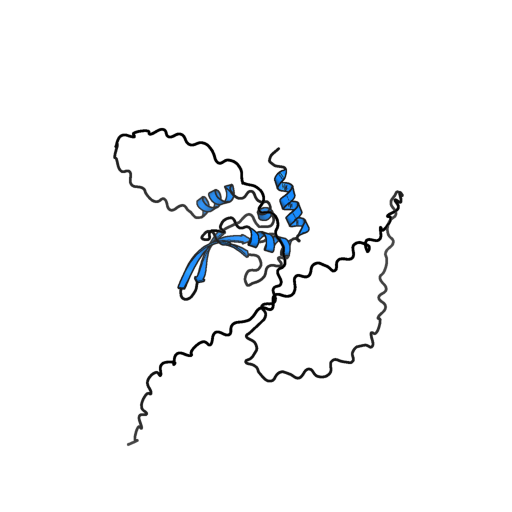O . ASN A 1 96 ? -15.826 -16.734 -3.865 1.00 50.38 96 ASN A O 1
ATOM 726 N N . ASP A 1 97 ? -15.198 -15.828 -5.820 1.00 53.16 97 ASP A N 1
ATOM 727 C CA . ASP A 1 97 ? -15.187 -14.428 -5.392 1.00 53.16 97 ASP A CA 1
ATOM 728 C C . ASP A 1 97 ? -16.365 -13.658 -5.995 1.00 53.16 97 ASP A C 1
ATOM 730 O O . ASP A 1 97 ? -16.226 -12.629 -6.651 1.00 53.16 97 ASP A O 1
ATOM 734 N N . ASP A 1 98 ? -17.564 -14.129 -5.662 1.00 47.19 98 ASP A N 1
ATOM 735 C CA . ASP A 1 98 ? -18.826 -13.420 -5.856 1.00 47.19 98 ASP A CA 1
ATOM 736 C C . ASP A 1 98 ? -18.908 -12.222 -4.883 1.00 47.19 98 ASP A C 1
ATOM 738 O O . ASP A 1 98 ? -19.757 -12.171 -3.996 1.00 47.19 98 ASP A O 1
ATOM 742 N 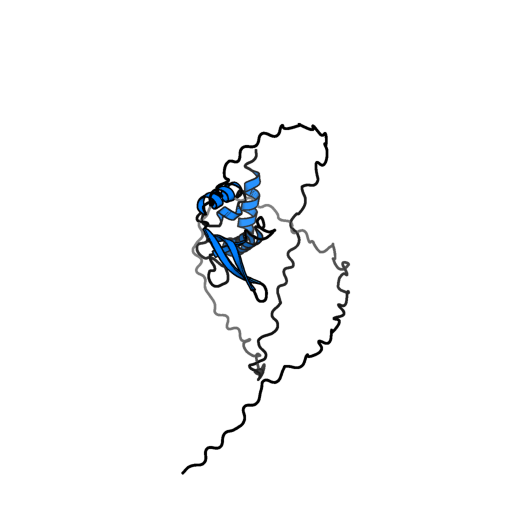N . TYR A 1 99 ? -18.007 -11.243 -4.998 1.00 53.12 99 TYR A N 1
ATOM 743 C CA . TYR A 1 99 ? -18.136 -9.960 -4.301 1.00 53.12 99 TYR A CA 1
ATOM 744 C C . TYR A 1 99 ? -18.356 -8.831 -5.301 1.00 53.12 99 TYR A C 1
ATOM 746 O O . TYR A 1 99 ? -17.456 -8.122 -5.747 1.00 53.12 99 TYR A O 1
ATOM 754 N N . PHE A 1 100 ? -19.644 -8.741 -5.619 1.00 45.09 100 PHE A N 1
ATOM 755 C CA . PHE A 1 100 ? -20.411 -7.633 -6.164 1.00 45.09 100 PHE A CA 1
ATOM 756 C C . PHE A 1 100 ? -19.829 -6.233 -5.882 1.00 45.09 100 PHE A C 1
ATOM 758 O O . PHE A 1 100 ? -19.592 -5.846 -4.739 1.00 45.09 100 PHE A O 1
ATOM 765 N N . PHE A 1 101 ? -19.669 -5.487 -6.976 1.00 44.34 101 PHE A N 1
ATOM 766 C CA . PHE A 1 101 ? -19.687 -4.031 -7.138 1.00 44.34 101 PHE A CA 1
ATOM 767 C C . PHE A 1 101 ? -19.984 -3.185 -5.886 1.00 44.34 101 PHE A C 1
ATOM 769 O O . PHE A 1 101 ? -21.132 -3.066 -5.464 1.00 44.34 101 PHE A O 1
ATOM 776 N N . LEU A 1 102 ? -18.974 -2.450 -5.408 1.00 46.06 102 LEU A N 1
ATOM 777 C CA . LEU A 1 102 ? -19.185 -1.188 -4.699 1.00 46.06 102 LEU A CA 1
ATOM 778 C C . LEU A 1 102 ? -18.622 -0.030 -5.540 1.00 46.06 102 LEU A C 1
ATOM 780 O O . LEU A 1 102 ? -17.415 0.153 -5.649 1.00 46.06 102 LEU A O 1
ATOM 784 N N . ASN A 1 103 ? -19.568 0.693 -6.151 1.00 45.97 103 ASN A N 1
ATOM 785 C CA . ASN A 1 103 ? -19.574 2.096 -6.583 1.00 45.97 103 ASN A CA 1
ATOM 786 C C . ASN A 1 103 ? -18.403 2.665 -7.403 1.00 45.97 103 ASN A C 1
ATOM 788 O O . ASN A 1 103 ? -17.535 3.369 -6.896 1.00 45.97 103 ASN A O 1
ATOM 792 N N . LEU A 1 104 ? -18.535 2.528 -8.727 1.00 48.84 104 LEU A N 1
ATOM 793 C CA . LEU A 1 104 ? -18.058 3.499 -9.714 1.00 48.84 104 LEU A CA 1
ATOM 794 C C . LEU A 1 104 ? -19.244 4.393 -10.123 1.00 48.84 104 LEU A C 1
ATOM 796 O O . LEU A 1 104 ? -19.860 4.189 -11.163 1.00 48.84 104 LEU A O 1
ATOM 800 N N . ALA A 1 105 ? -19.621 5.335 -9.261 1.00 47.09 105 ALA A N 1
ATOM 801 C CA . ALA A 1 105 ? -20.672 6.310 -9.548 1.00 47.09 105 ALA A CA 1
ATOM 802 C C . ALA A 1 105 ? -20.332 7.652 -8.894 1.00 47.09 105 ALA A C 1
ATOM 804 O O . ALA A 1 105 ? -20.814 7.944 -7.807 1.00 47.09 105 ALA A O 1
ATOM 805 N N . ALA A 1 106 ? -19.460 8.426 -9.547 1.00 48.94 106 ALA A N 1
ATOM 806 C CA . ALA A 1 106 ? -19.457 9.895 -9.559 1.00 48.94 106 ALA A CA 1
ATOM 807 C C . ALA A 1 106 ? -18.163 10.408 -10.209 1.00 48.94 106 ALA A C 1
ATOM 809 O O . ALA A 1 106 ? -17.164 10.529 -9.517 1.00 48.94 106 ALA A O 1
ATOM 810 N N . THR A 1 107 ? -18.202 10.722 -11.510 1.00 41.94 107 THR A N 1
ATOM 811 C CA . THR A 1 107 ? -17.536 11.895 -12.129 1.00 41.94 107 THR A CA 1
ATOM 812 C C . THR A 1 107 ? -17.888 11.989 -13.621 1.00 41.94 107 THR A C 1
ATOM 814 O O . THR A 1 107 ? -17.032 12.012 -14.496 1.00 41.94 107 THR A O 1
ATOM 817 N N . GLU A 1 108 ? -19.179 12.100 -13.933 1.00 54.41 108 GLU A N 1
ATOM 818 C CA . GLU A 1 108 ? -19.623 12.678 -15.205 1.00 54.41 108 GLU A CA 1
ATOM 819 C C . GLU A 1 108 ? -20.217 14.055 -14.917 1.00 54.41 108 GLU A C 1
ATOM 821 O O . GLU A 1 108 ? -21.424 14.214 -14.739 1.00 54.41 108 GLU A O 1
ATOM 826 N N . LYS A 1 109 ? -19.359 15.074 -14.807 1.00 47.50 109 LYS A N 1
ATOM 827 C CA . LYS A 1 109 ? -19.794 16.457 -15.013 1.00 47.50 109 LYS A CA 1
ATOM 828 C C . LYS A 1 109 ? -18.621 17.369 -15.357 1.00 47.50 109 LYS A C 1
ATOM 830 O O . LYS A 1 109 ? -17.621 17.373 -14.652 1.00 47.50 109 LYS A O 1
ATOM 835 N N . ALA A 1 110 ? -18.854 18.179 -16.392 1.00 45.41 110 ALA A N 1
ATOM 836 C CA . ALA A 1 110 ? -18.056 19.305 -16.887 1.00 45.41 110 ALA A CA 1
ATOM 837 C C . ALA A 1 110 ? -17.056 19.010 -18.022 1.00 45.41 110 ALA A C 1
ATOM 839 O O . ALA A 1 110 ? -15.861 19.267 -17.926 1.00 45.41 110 ALA A O 1
ATOM 840 N N . ALA A 1 111 ? -17.604 18.589 -19.164 1.00 47.62 111 ALA A N 1
ATOM 841 C CA . ALA A 1 111 ? -17.178 19.139 -20.446 1.00 47.62 111 ALA A CA 1
ATOM 842 C C . ALA A 1 111 ? -17.848 20.514 -20.639 1.00 47.62 111 ALA A C 1
ATOM 844 O O . ALA A 1 111 ? -19.072 20.584 -20.550 1.00 47.62 111 ALA A O 1
ATOM 845 N N . ALA A 1 112 ? -17.048 21.564 -20.863 1.00 49.62 112 ALA A N 1
ATOM 846 C CA . ALA A 1 112 ? -17.312 22.740 -21.713 1.00 49.62 112 ALA A CA 1
ATOM 847 C C . ALA A 1 112 ? -16.503 23.958 -21.229 1.00 49.62 112 ALA A C 1
ATOM 849 O O . AL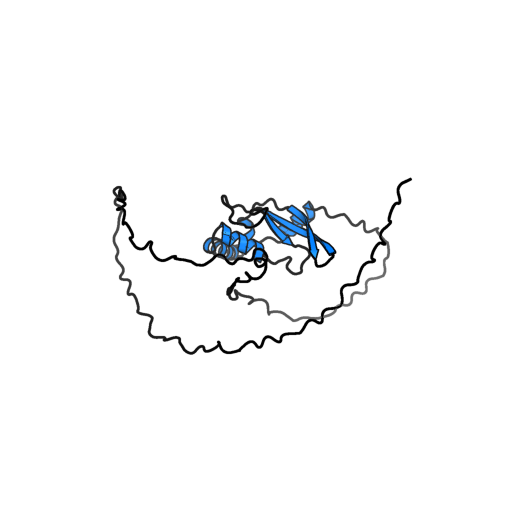A A 1 112 ? -16.860 24.592 -20.243 1.00 49.62 112 ALA A O 1
ATOM 850 N N . SER A 1 113 ? -15.438 24.311 -21.944 1.00 49.75 113 SER A N 1
ATOM 851 C CA . SER A 1 113 ? -15.344 25.601 -22.641 1.00 49.75 113 SER A CA 1
ATOM 852 C C . SER A 1 113 ? -13.970 25.695 -23.294 1.00 49.75 113 SER A C 1
ATOM 854 O O . SER A 1 113 ? -12.938 25.673 -22.627 1.00 49.75 113 SER A O 1
ATOM 856 N N . ALA A 1 114 ? -13.992 25.736 -24.617 1.00 57.22 114 ALA A N 1
ATOM 857 C CA . ALA A 1 114 ? -12.857 26.009 -25.467 1.00 57.22 114 ALA A CA 1
ATOM 858 C C . ALA A 1 114 ? -12.962 27.465 -25.910 1.00 57.22 114 ALA A C 1
ATOM 860 O O . ALA A 1 114 ? -13.925 27.776 -26.597 1.00 57.22 114 ALA A O 1
ATOM 861 N N . GLU A 1 115 ? -11.966 28.294 -25.605 1.00 68.00 115 GLU A N 1
ATOM 862 C CA . GLU A 1 115 ? -11.564 29.411 -26.463 1.00 68.00 115 GLU A CA 1
ATOM 863 C C . GLU A 1 115 ? -10.035 29.499 -26.468 1.00 68.00 115 GLU A C 1
ATOM 865 O O . GLU A 1 115 ? -9.362 29.232 -25.473 1.00 68.00 115 GLU A O 1
ATOM 870 N N . LYS A 1 116 ? -9.512 29.721 -27.672 1.00 58.00 116 LYS A N 1
ATOM 871 C CA . LYS A 1 116 ? -8.105 29.664 -28.054 1.00 58.00 116 LYS A CA 1
ATOM 872 C C . LYS A 1 116 ? -7.546 31.081 -28.000 1.00 58.00 116 LYS A C 1
ATOM 874 O O . LYS A 1 116 ? -8.005 31.901 -28.785 1.00 58.00 116 LYS A O 1
ATOM 879 N N . ASP A 1 117 ? -6.513 31.305 -27.198 1.00 56.16 117 ASP A N 1
ATOM 880 C CA . ASP A 1 117 ? -5.608 32.440 -27.377 1.00 56.16 117 ASP A CA 1
ATOM 881 C C . ASP A 1 117 ? -4.239 31.919 -27.819 1.00 56.16 117 ASP A C 1
ATOM 883 O O . ASP A 1 117 ? -3.569 31.152 -27.126 1.00 56.16 117 ASP A O 1
ATOM 887 N N . ILE A 1 118 ? -3.882 32.292 -29.047 1.00 53.25 118 ILE A N 1
ATOM 888 C CA . ILE A 1 118 ? -2.602 32.021 -29.695 1.00 53.25 118 ILE A CA 1
ATOM 889 C C . ILE A 1 118 ? -1.640 33.098 -29.195 1.00 53.25 118 ILE A C 1
ATOM 891 O O . ILE A 1 118 ? -1.752 34.254 -29.592 1.00 53.25 118 ILE A O 1
ATOM 895 N N . ILE A 1 119 ? -0.716 32.726 -28.312 1.00 60.78 119 ILE A N 1
ATOM 896 C CA . ILE A 1 119 ? 0.412 33.577 -27.929 1.00 60.78 119 ILE A CA 1
ATOM 897 C C . ILE A 1 119 ? 1.592 33.157 -28.807 1.00 60.78 119 ILE A C 1
ATOM 899 O O . ILE A 1 119 ? 2.124 32.057 -28.654 1.00 60.78 119 ILE A O 1
ATOM 903 N N . GLU A 1 120 ? 1.963 34.021 -29.753 1.00 63.47 120 GLU A N 1
ATOM 904 C CA . GLU A 1 120 ? 3.257 33.961 -30.435 1.00 63.47 120 GLU A CA 1
ATOM 905 C C . GLU A 1 120 ? 4.354 34.203 -29.389 1.00 63.47 120 GLU A C 1
ATOM 907 O O . GLU A 1 120 ? 4.407 35.266 -28.773 1.00 63.47 120 GLU A O 1
ATOM 912 N N . ILE A 1 121 ? 5.197 33.195 -29.148 1.00 66.12 121 ILE A N 1
ATOM 913 C CA . ILE A 1 121 ? 6.391 33.323 -28.310 1.00 66.12 121 ILE A CA 1
ATOM 914 C C . ILE A 1 121 ? 7.593 33.334 -29.245 1.00 66.12 121 ILE A C 1
ATOM 916 O O . ILE A 1 121 ? 7.828 32.379 -29.986 1.00 66.12 121 ILE A O 1
ATOM 920 N N . GLU A 1 122 ? 8.304 34.456 -29.212 1.00 62.62 122 GLU A N 1
ATOM 921 C CA . GLU A 1 122 ? 9.539 34.700 -29.940 1.00 62.62 122 GLU A CA 1
ATOM 922 C C . GLU A 1 122 ? 10.636 33.710 -29.523 1.00 62.62 122 GLU A C 1
ATOM 924 O O . GLU A 1 122 ? 10.833 33.400 -28.346 1.00 62.62 122 GLU A O 1
ATOM 929 N N . ASP A 1 123 ? 11.329 33.216 -30.545 1.00 62.66 123 ASP A N 1
ATOM 930 C CA . ASP A 1 123 ? 12.415 32.243 -30.521 1.00 62.66 123 ASP A CA 1
ATOM 931 C C . ASP A 1 123 ? 13.666 32.849 -29.864 1.00 62.66 123 ASP A C 1
ATOM 933 O O . ASP A 1 123 ? 14.461 33.549 -30.493 1.00 62.66 123 ASP A O 1
ATOM 937 N N . GLY A 1 124 ? 13.787 32.628 -28.555 1.00 61.38 124 GLY A N 1
ATOM 938 C CA . GLY A 1 124 ? 14.926 33.020 -27.733 1.00 61.38 124 GLY A CA 1
ATOM 939 C C . GLY A 1 124 ? 15.653 31.793 -27.205 1.00 61.38 124 GLY A C 1
ATOM 940 O O . GLY A 1 124 ? 15.517 31.440 -26.035 1.00 61.38 124 GLY A O 1
ATOM 941 N N . SER A 1 125 ? 16.399 31.128 -28.087 1.00 68.50 125 SER A N 1
ATOM 942 C CA . SER A 1 125 ? 17.324 30.058 -27.737 1.00 68.50 125 SER A CA 1
ATOM 943 C C . SER A 1 125 ? 18.391 30.555 -26.761 1.00 68.50 125 SER A C 1
ATOM 945 O O . SER A 1 125 ? 19.104 31.497 -27.090 1.00 68.50 125 SER A O 1
ATOM 947 N N . GLU A 1 126 ? 18.580 29.868 -25.640 1.00 49.59 126 GLU A N 1
ATOM 948 C CA . GLU A 1 126 ? 19.915 29.565 -25.124 1.00 49.59 126 GLU A CA 1
ATOM 949 C C . GLU A 1 126 ? 19.827 28.362 -24.181 1.00 49.59 126 GLU A C 1
ATOM 951 O O . GLU A 1 126 ? 19.065 28.314 -23.219 1.00 49.59 126 GLU A O 1
ATOM 956 N N . SER A 1 127 ? 20.547 27.320 -24.581 1.00 56.97 127 SER A N 1
ATOM 957 C CA . SER A 1 127 ? 20.510 25.973 -24.043 1.00 56.97 127 SER A CA 1
ATOM 958 C C . SER A 1 127 ? 21.180 25.903 -22.675 1.00 56.97 127 SER A C 1
ATOM 960 O O . SER A 1 127 ? 22.411 25.887 -22.586 1.00 56.97 127 SER A O 1
ATOM 962 N N . GLU A 1 128 ? 20.383 25.765 -21.622 1.00 51.97 128 GLU A N 1
ATOM 963 C CA . GLU A 1 128 ? 20.878 25.299 -20.333 1.00 51.97 128 GLU A CA 1
ATOM 964 C C . GLU A 1 128 ? 20.699 23.782 -20.246 1.00 51.97 128 GLU A C 1
ATOM 966 O O . GLU A 1 128 ? 19.604 23.232 -20.336 1.00 51.97 128 GLU A O 1
ATOM 971 N N . SER A 1 129 ? 21.839 23.104 -20.151 1.00 49.84 129 SER A N 1
ATOM 972 C CA . SER A 1 129 ? 22.007 21.664 -19.995 1.00 49.84 129 SER A CA 1
ATOM 973 C C . SER A 1 129 ? 21.104 21.111 -18.884 1.00 49.84 129 SER A C 1
ATOM 975 O O . SER A 1 129 ? 21.431 21.226 -17.701 1.00 49.84 129 SER A O 1
ATOM 977 N N . GLU A 1 130 ? 20.014 20.448 -19.278 1.00 51.53 130 GLU A N 1
ATOM 978 C CA . GLU A 1 130 ? 19.137 19.656 -18.414 1.00 51.53 130 GLU A CA 1
ATOM 979 C C . GLU A 1 130 ? 19.919 18.488 -17.792 1.00 51.53 130 GLU A C 1
ATOM 981 O O . GLU A 1 130 ? 19.934 17.355 -18.281 1.00 51.53 130 GLU A O 1
ATOM 986 N N . GLY A 1 131 ? 20.595 18.761 -16.678 1.00 51.59 131 GLY A N 1
ATOM 987 C CA . GLY A 1 131 ? 21.031 17.722 -15.766 1.00 51.59 131 GLY A CA 1
ATOM 988 C C . GLY A 1 131 ? 19.783 17.028 -15.242 1.00 51.59 131 GLY A C 1
ATOM 989 O O . GLY A 1 131 ? 19.080 17.587 -14.405 1.00 51.59 131 GLY A O 1
ATOM 990 N N . LYS A 1 132 ? 19.492 15.821 -15.742 1.00 54.91 132 LYS A N 1
ATOM 991 C CA . LYS A 1 132 ? 18.568 14.877 -15.102 1.00 54.91 132 LYS A CA 1
ATOM 992 C C . LYS A 1 132 ? 19.036 14.705 -13.658 1.00 54.91 132 LYS A C 1
ATOM 994 O O . LYS A 1 132 ? 19.920 13.897 -13.390 1.00 54.91 132 LYS A O 1
ATOM 999 N N . GLN A 1 133 ? 18.494 15.500 -12.742 1.00 51.94 133 GLN A N 1
ATOM 1000 C CA . GLN A 1 133 ? 18.665 15.257 -11.322 1.00 51.94 133 GLN A CA 1
ATOM 1001 C C . GLN A 1 133 ? 18.047 13.886 -11.068 1.00 51.94 133 GLN A C 1
ATOM 1003 O O . GLN A 1 133 ? 16.859 13.674 -11.316 1.00 51.94 133 GLN A O 1
ATOM 1008 N N . GLU A 1 134 ? 18.890 12.929 -10.691 1.00 72.00 134 GLU A N 1
ATOM 1009 C CA . GLU A 1 134 ? 18.456 11.624 -10.218 1.00 72.00 134 GLU A CA 1
ATOM 1010 C C . GLU A 1 134 ? 17.610 11.871 -8.959 1.00 72.00 134 GLU A C 1
ATOM 1012 O O . GLU A 1 134 ? 18.155 12.060 -7.876 1.00 72.00 134 GLU A O 1
ATOM 1017 N N . GLU A 1 135 ? 16.281 11.974 -9.128 1.00 77.12 135 GLU A N 1
ATOM 1018 C CA . GLU A 1 135 ? 15.319 12.094 -8.023 1.00 77.12 135 GLU A CA 1
ATOM 1019 C C . GLU A 1 135 ? 15.580 10.921 -7.079 1.00 77.12 135 GLU A C 1
ATOM 1021 O O . GLU A 1 135 ? 15.496 9.752 -7.475 1.00 77.12 135 GLU A O 1
ATOM 1026 N N . THR A 1 136 ? 15.961 11.233 -5.846 1.00 89.50 136 THR A N 1
ATOM 1027 C CA . THR A 1 136 ? 16.284 10.203 -4.862 1.00 89.50 136 THR A CA 1
ATOM 1028 C C . THR A 1 136 ? 15.014 9.450 -4.457 1.00 89.50 136 THR A C 1
ATOM 1030 O O . THR A 1 136 ? 13.904 9.991 -4.485 1.00 89.50 136 THR A O 1
ATOM 1033 N N . ASP A 1 137 ? 15.153 8.191 -4.029 1.00 88.00 137 ASP A N 1
ATOM 1034 C CA . ASP A 1 137 ? 14.007 7.383 -3.578 1.00 88.00 137 ASP A CA 1
ATOM 1035 C C . ASP A 1 137 ? 13.225 8.057 -2.431 1.00 88.00 137 ASP A C 1
ATOM 1037 O O . ASP A 1 137 ? 12.024 7.830 -2.266 1.00 88.00 137 ASP A O 1
ATOM 1041 N N . GLU A 1 138 ? 13.895 8.889 -1.632 1.00 90.06 138 GLU A N 1
ATOM 1042 C CA . GLU A 1 138 ? 13.313 9.614 -0.502 1.00 90.06 138 GLU A CA 1
ATOM 1043 C C . GLU A 1 138 ? 12.427 10.779 -0.965 1.00 90.06 138 GLU A C 1
ATOM 1045 O O . GLU A 1 138 ? 11.276 10.878 -0.528 1.00 90.06 138 GLU A O 1
ATOM 1050 N N . GLU A 1 139 ? 12.900 11.596 -1.908 1.00 92.50 139 GLU A N 1
ATOM 1051 C CA . GLU A 1 139 ? 12.127 12.697 -2.506 1.00 92.50 139 GLU A CA 1
ATOM 1052 C C . GLU A 1 139 ? 10.886 12.172 -3.241 1.00 92.50 139 GLU A C 1
ATOM 1054 O O . GLU A 1 139 ? 9.768 12.678 -3.061 1.00 92.50 139 GLU 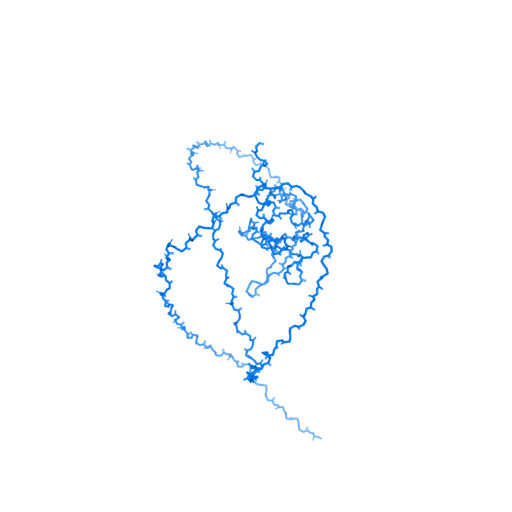A O 1
ATOM 1059 N N . LEU A 1 140 ? 11.054 11.079 -3.996 1.00 91.19 140 LEU A N 1
ATOM 1060 C CA . LEU A 1 140 ? 9.954 10.396 -4.670 1.00 91.19 140 LEU A CA 1
ATOM 1061 C C . LEU A 1 140 ? 8.904 9.902 -3.661 1.00 91.19 140 LEU A C 1
ATOM 1063 O O . LEU A 1 140 ? 7.694 10.037 -3.882 1.00 91.19 140 LEU A O 1
ATOM 1067 N N . LEU A 1 141 ? 9.346 9.344 -2.531 1.00 92.56 141 LEU A N 1
ATOM 1068 C CA . LEU A 1 141 ? 8.459 8.865 -1.473 1.00 92.56 141 LEU A CA 1
ATOM 1069 C C . LEU A 1 141 ? 7.676 10.014 -0.824 1.00 92.56 141 LEU A C 1
ATOM 1071 O O . LEU A 1 141 ? 6.482 9.858 -0.558 1.00 92.56 141 LEU A O 1
ATOM 1075 N N . GLU A 1 142 ? 8.305 11.162 -0.581 1.00 92.81 142 GLU A N 1
ATOM 1076 C CA . GLU A 1 142 ? 7.630 12.347 -0.042 1.00 92.81 142 GLU A CA 1
ATOM 1077 C C . GLU A 1 142 ? 6.565 12.885 -0.995 1.00 92.81 142 GLU A C 1
ATOM 1079 O O . GLU A 1 142 ? 5.431 13.153 -0.579 1.00 92.81 142 GLU A O 1
ATOM 1084 N N . ARG A 1 143 ? 6.886 12.975 -2.288 1.00 92.69 143 ARG A N 1
ATOM 1085 C CA . ARG A 1 143 ? 5.929 13.377 -3.323 1.00 92.69 143 ARG A CA 1
ATOM 1086 C C . ARG A 1 143 ? 4.737 12.426 -3.388 1.00 92.69 143 ARG A C 1
ATOM 1088 O O . ARG A 1 143 ? 3.595 12.881 -3.448 1.00 92.69 143 ARG A O 1
ATOM 1095 N N . LEU A 1 144 ? 4.980 11.117 -3.316 1.00 91.31 144 LEU A N 1
ATOM 1096 C CA . LEU A 1 144 ? 3.916 10.113 -3.291 1.00 91.31 144 LEU A CA 1
ATOM 1097 C C . LEU A 1 144 ? 3.066 10.205 -2.019 1.00 91.31 144 LEU A C 1
ATOM 1099 O O . LEU A 1 144 ? 1.841 10.112 -2.112 1.00 91.31 144 LEU A O 1
ATOM 1103 N N . ARG A 1 145 ? 3.685 10.429 -0.854 1.00 91.44 145 ARG A N 1
ATOM 1104 C CA . ARG A 1 145 ? 2.991 10.567 0.437 1.00 91.44 145 ARG A CA 1
ATOM 1105 C C . ARG A 1 145 ? 2.003 11.729 0.463 1.00 91.44 145 ARG A C 1
ATOM 1107 O O . ARG A 1 145 ? 0.954 11.586 1.082 1.00 91.44 145 ARG A O 1
ATOM 1114 N N . LYS A 1 146 ? 2.269 12.833 -0.246 1.00 91.50 146 LYS A N 1
ATOM 1115 C CA . LYS A 1 146 ? 1.316 13.957 -0.371 1.00 91.50 146 LYS A CA 1
ATOM 1116 C C . LYS A 1 146 ? -0.024 13.531 -0.985 1.00 91.50 146 LYS A C 1
ATOM 1118 O O . LYS A 1 146 ? -1.056 14.102 -0.658 1.00 91.50 146 LYS A O 1
ATOM 1123 N N . GLY A 1 147 ? -0.022 12.507 -1.841 1.00 88.12 147 GLY A N 1
ATOM 1124 C CA . GLY A 1 147 ? -1.235 11.946 -2.439 1.00 88.12 147 GLY A CA 1
ATOM 1125 C C . GLY A 1 147 ? -1.939 10.889 -1.581 1.00 88.12 147 GLY A C 1
ATOM 1126 O O . GLY A 1 147 ? -2.971 10.368 -1.998 1.00 88.12 147 GLY A O 1
ATOM 1127 N N . TRP A 1 148 ? -1.403 10.521 -0.414 1.00 91.62 148 TRP A N 1
ATOM 1128 C CA . TRP A 1 148 ? -1.945 9.445 0.421 1.00 91.62 148 TRP A CA 1
ATOM 1129 C C . TRP A 1 148 ? -2.931 9.989 1.443 1.00 91.62 148 TRP A C 1
ATOM 1131 O O . TRP A 1 148 ? -2.632 10.098 2.627 1.00 91.62 148 TRP A O 1
ATOM 1141 N N . HIS A 1 149 ? -4.124 10.318 0.967 1.00 90.12 149 HIS A N 1
ATOM 1142 C CA . HIS A 1 149 ? -5.202 10.785 1.828 1.00 90.12 149 HIS A CA 1
ATOM 1143 C C . HIS A 1 149 ? -6.077 9.647 2.340 1.00 90.12 149 HIS A C 1
ATOM 1145 O O . HIS A 1 149 ? -6.678 9.847 3.370 1.00 90.12 149 HIS A O 1
ATOM 1151 N N . ALA A 1 150 ? -6.124 8.471 1.704 1.00 90.38 150 ALA A N 1
ATOM 1152 C CA . ALA A 1 150 ? -7.034 7.381 2.082 1.00 90.38 150 ALA A CA 1
ATOM 1153 C C . ALA A 1 150 ? -6.755 6.779 3.483 1.00 90.38 150 ALA A C 1
ATOM 1155 O O . ALA A 1 150 ? -5.592 6.670 3.886 1.00 90.38 150 ALA A O 1
ATOM 1156 N N . PRO A 1 151 ? -7.769 6.290 4.223 1.00 93.88 151 PRO A N 1
ATOM 1157 C CA . PRO A 1 151 ? -7.607 5.948 5.639 1.00 93.88 151 PRO A CA 1
ATOM 1158 C C . PRO A 1 151 ? -6.926 4.602 5.810 1.00 93.88 151 PRO A C 1
ATOM 1160 O O . PRO A 1 151 ? -6.339 4.318 6.855 1.00 93.88 151 PRO A O 1
ATOM 1163 N N . ILE A 1 152 ? -6.932 3.788 4.751 1.00 95.69 152 ILE A N 1
ATOM 1164 C CA . ILE A 1 152 ? -6.344 2.460 4.766 1.00 95.69 152 ILE A CA 1
ATOM 1165 C C . ILE A 1 152 ? -4.867 2.481 5.170 1.00 95.69 152 ILE A C 1
ATOM 1167 O O . ILE A 1 152 ? -4.381 1.518 5.760 1.00 95.69 152 ILE A O 1
ATOM 1171 N N . TYR A 1 153 ? -4.136 3.566 4.880 1.00 95.44 153 TYR A N 1
ATOM 1172 C CA . TYR A 1 153 ? -2.721 3.664 5.233 1.00 95.44 153 TYR A CA 1
ATOM 1173 C C . TYR A 1 153 ? -2.505 3.665 6.754 1.00 95.44 153 TYR A C 1
ATOM 1175 O O . TYR A 1 153 ? -1.440 3.241 7.200 1.00 95.44 153 TYR A O 1
ATOM 1183 N N . GLY A 1 154 ? -3.516 4.034 7.553 1.00 95.88 154 GLY A N 1
ATOM 1184 C CA . GLY A 1 154 ? -3.474 3.989 9.018 1.00 95.88 154 GLY A CA 1
ATOM 1185 C C . GLY A 1 154 ? -3.365 2.576 9.608 1.00 95.88 154 GLY A C 1
ATOM 1186 O O . GLY A 1 154 ? -2.889 2.414 10.729 1.00 95.88 154 GLY A O 1
ATOM 1187 N N . PHE A 1 155 ? -3.723 1.534 8.848 1.00 97.19 155 PHE A N 1
ATOM 1188 C CA . PHE A 1 155 ? -3.563 0.132 9.267 1.00 97.19 155 PHE A CA 1
ATOM 1189 C C . PHE A 1 155 ? -2.133 -0.406 9.074 1.00 97.19 155 PHE A C 1
ATOM 1191 O O . PHE A 1 155 ? -1.821 -1.539 9.472 1.00 97.19 155 PHE A O 1
ATOM 1198 N N . PHE A 1 156 ? -1.255 0.385 8.453 1.00 97.75 156 PHE A N 1
ATOM 1199 C CA . PHE A 1 156 ? 0.125 0.033 8.138 1.00 97.75 156 PHE A CA 1
ATOM 1200 C C . PHE A 1 156 ? 1.105 0.944 8.880 1.00 97.75 156 PHE A C 1
ATOM 1202 O O . PHE A 1 156 ? 0.781 2.039 9.330 1.00 97.75 156 PHE A O 1
ATOM 1209 N N . LYS A 1 157 ? 2.350 0.487 9.019 1.00 97.25 157 LYS A N 1
ATOM 1210 C CA . LYS A 1 157 ? 3.421 1.298 9.599 1.00 97.25 157 LYS A CA 1
ATOM 1211 C C . LYS A 1 157 ? 3.774 2.450 8.646 1.00 97.25 157 LYS A C 1
ATOM 1213 O O . LYS A 1 157 ? 3.885 2.216 7.444 1.00 97.25 157 LYS A O 1
ATOM 1218 N N . PRO A 1 158 ? 4.094 3.649 9.167 1.00 95.31 158 PRO A N 1
ATOM 1219 C CA . PRO A 1 158 ? 4.418 4.819 8.341 1.00 95.31 158 PRO A CA 1
ATOM 1220 C C . PRO A 1 158 ? 5.735 4.676 7.556 1.00 95.31 158 PRO A C 1
ATOM 1222 O O . PRO A 1 158 ? 5.995 5.420 6.608 1.00 95.31 158 PRO A O 1
ATOM 1225 N N . LYS A 1 159 ? 6.585 3.712 7.936 1.00 94.31 159 LYS A N 1
ATOM 1226 C CA . LYS A 1 159 ? 7.841 3.394 7.245 1.00 94.31 159 LYS A CA 1
ATOM 1227 C C . LYS A 1 159 ? 7.558 2.585 5.975 1.00 94.31 159 LYS A C 1
ATOM 1229 O O . LYS A 1 159 ? 7.565 1.356 6.015 1.00 94.31 159 LYS A O 1
ATOM 1234 N N . VAL A 1 160 ? 7.323 3.294 4.874 1.00 96.38 160 VAL A N 1
ATOM 1235 C CA . VAL A 1 160 ? 7.183 2.732 3.523 1.00 96.38 160 VAL A CA 1
ATOM 1236 C C . VAL A 1 160 ? 8.530 2.780 2.814 1.00 96.38 160 VAL A C 1
ATOM 1238 O O . VAL A 1 160 ? 9.299 3.716 3.029 1.00 96.38 160 VAL A O 1
ATOM 1241 N N . LYS A 1 161 ? 8.824 1.762 2.004 1.00 96.06 161 LYS A N 1
ATOM 1242 C CA . LYS A 1 161 ? 10.059 1.671 1.215 1.00 96.06 161 LYS A CA 1
ATOM 1243 C C . LYS A 1 161 ? 9.733 1.526 -0.262 1.00 96.06 161 LYS A C 1
ATOM 1245 O O . LYS A 1 161 ? 8.797 0.803 -0.600 1.00 96.06 161 LYS A O 1
ATOM 1250 N N . ILE A 1 162 ? 10.522 2.164 -1.119 1.00 95.50 162 ILE A N 1
ATOM 1251 C CA . ILE A 1 162 ? 10.529 1.878 -2.553 1.00 95.50 162 ILE A CA 1
ATOM 1252 C C . ILE A 1 162 ? 11.474 0.694 -2.766 1.00 95.50 162 ILE A C 1
ATOM 1254 O O . ILE A 1 162 ? 12.596 0.691 -2.268 1.00 95.50 162 ILE A O 1
ATOM 1258 N N . VAL A 1 163 ? 10.989 -0.362 -3.417 1.00 95.50 163 VAL A N 1
ATOM 1259 C CA . VAL A 1 163 ? 11.752 -1.592 -3.658 1.00 95.50 163 VAL A CA 1
ATOM 1260 C C . VAL A 1 163 ? 11.579 -2.013 -5.110 1.00 95.50 163 VAL A C 1
ATOM 1262 O O . VAL A 1 163 ? 10.460 -2.058 -5.626 1.00 95.50 163 VAL A O 1
ATOM 1265 N N . GLN A 1 164 ? 12.683 -2.377 -5.756 1.00 95.44 164 GLN A N 1
ATOM 1266 C CA . GLN A 1 164 ? 12.667 -3.020 -7.066 1.00 95.44 164 GLN A CA 1
ATOM 1267 C C . GLN A 1 164 ? 12.556 -4.536 -6.894 1.00 95.44 164 GLN A C 1
ATOM 1269 O O . GLN A 1 164 ? 13.407 -5.172 -6.270 1.00 95.44 164 GLN A O 1
ATOM 1274 N N . VAL A 1 165 ? 11.497 -5.126 -7.440 1.00 94.56 165 VAL A N 1
ATOM 1275 C CA . VAL A 1 165 ? 11.231 -6.564 -7.361 1.00 94.56 165 VAL A CA 1
ATOM 1276 C C . VAL A 1 165 ? 11.359 -7.171 -8.750 1.00 94.56 165 VAL A C 1
ATOM 1278 O O . VAL A 1 165 ? 10.769 -6.683 -9.712 1.00 94.56 165 VAL A O 1
ATOM 1281 N N . LYS A 1 166 ? 12.116 -8.266 -8.848 1.00 95.00 166 LYS A N 1
ATOM 1282 C CA . LYS A 1 166 ? 12.185 -9.093 -10.056 1.00 95.00 166 LYS A CA 1
ATOM 1283 C C . LYS A 1 166 ? 10.878 -9.866 -10.194 1.00 95.00 166 LYS A C 1
ATOM 1285 O O . LYS A 1 166 ? 10.566 -10.701 -9.345 1.00 95.00 166 LYS A O 1
ATOM 1290 N N . VAL A 1 167 ? 10.120 -9.581 -11.244 1.00 93.31 167 VAL A N 1
ATOM 1291 C CA . VAL A 1 167 ? 8.888 -10.294 -11.588 1.00 93.31 167 VAL A CA 1
ATOM 1292 C C . VAL A 1 167 ? 9.124 -11.023 -12.904 1.00 93.31 167 VAL A C 1
ATOM 1294 O O . VAL A 1 167 ? 9.673 -10.460 -13.849 1.00 93.31 167 VAL A O 1
ATOM 1297 N N . ARG A 1 168 ? 8.736 -12.297 -12.955 1.00 94.94 168 ARG A N 1
ATOM 1298 C CA . ARG A 1 168 ? 8.798 -13.086 -14.184 1.00 94.94 168 ARG A CA 1
ATOM 1299 C C . ARG A 1 168 ? 7.553 -12.793 -15.014 1.00 94.94 168 ARG A C 1
ATOM 1301 O O . ARG A 1 168 ? 6.443 -13.056 -14.555 1.00 94.94 168 ARG A O 1
ATOM 1308 N N . GLU A 1 169 ? 7.739 -12.261 -16.212 1.00 91.62 169 GLU A N 1
ATOM 1309 C CA . GLU A 1 169 ? 6.667 -12.003 -17.173 1.00 91.62 169 GLU A CA 1
ATOM 1310 C C . GLU A 1 169 ? 6.965 -12.826 -18.433 1.00 91.62 169 GLU A C 1
ATOM 1312 O O . GLU A 1 169 ? 7.742 -12.436 -19.297 1.00 91.62 169 GLU A O 1
ATOM 1317 N N . GLY A 1 170 ? 6.390 -14.031 -18.499 1.00 93.12 170 GLY A N 1
ATOM 1318 C CA . GLY A 1 170 ? 6.683 -14.994 -19.562 1.00 93.12 170 GLY A CA 1
ATOM 1319 C C . GLY A 1 170 ? 8.084 -15.605 -19.435 1.00 93.12 170 GLY A C 1
ATOM 1320 O O . GLY A 1 170 ? 8.431 -16.190 -18.402 1.00 93.12 170 GLY A O 1
ATOM 1321 N N . ALA A 1 171 ? 8.873 -15.505 -20.507 1.00 93.62 171 ALA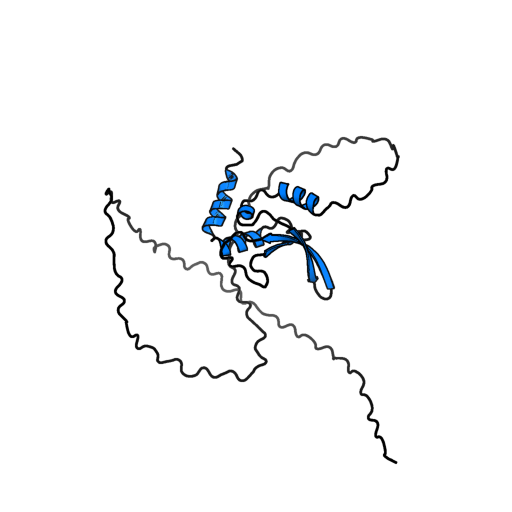 A N 1
ATOM 1322 C CA . ALA A 1 171 ? 10.265 -15.958 -20.529 1.00 93.62 171 ALA A CA 1
ATOM 1323 C C . ALA A 1 171 ? 11.224 -14.944 -19.881 1.00 93.62 171 ALA A C 1
ATOM 1325 O O . ALA A 1 171 ? 12.272 -15.345 -19.371 1.00 93.62 171 ALA A O 1
ATOM 1326 N N . ASP A 1 172 ? 10.838 -13.667 -19.835 1.00 95.19 172 ASP A N 1
ATOM 1327 C CA . ASP A 1 172 ? 11.699 -12.574 -19.402 1.00 95.19 172 ASP A CA 1
ATOM 1328 C C . ASP A 1 172 ? 11.514 -12.234 -17.918 1.00 95.19 172 ASP A C 1
ATOM 1330 O O . ASP A 1 172 ? 10.456 -12.428 -17.307 1.00 95.19 172 ASP A O 1
ATOM 1334 N N . THR A 1 173 ? 12.583 -11.717 -17.311 1.00 95.75 173 THR A N 1
ATOM 1335 C CA . THR A 1 173 ? 12.558 -11.176 -15.947 1.00 95.75 173 THR A CA 1
ATOM 1336 C C . THR A 1 173 ? 12.602 -9.660 -16.018 1.00 95.75 173 THR A C 1
ATOM 1338 O O . THR A 1 173 ? 13.612 -9.089 -16.424 1.00 95.75 173 THR A O 1
ATOM 1341 N N . VAL A 1 174 ? 11.525 -9.010 -15.583 1.00 94.81 174 VAL A N 1
ATOM 1342 C CA . VAL A 1 174 ? 11.401 -7.548 -15.570 1.00 94.81 174 VAL A CA 1
ATOM 1343 C C . VAL A 1 174 ? 11.542 -7.042 -14.135 1.00 94.81 174 VAL A C 1
ATOM 1345 O O . VAL A 1 174 ? 11.010 -7.633 -13.190 1.00 94.81 174 VAL A O 1
ATOM 1348 N N . LEU A 1 175 ? 12.270 -5.941 -13.950 1.00 94.50 175 LEU A N 1
ATOM 1349 C CA . LEU A 1 175 ? 12.330 -5.229 -12.675 1.00 94.50 175 LEU A CA 1
ATOM 1350 C C . LEU A 1 175 ? 11.127 -4.294 -12.564 1.00 94.50 175 LEU A C 1
ATOM 1352 O O . LEU A 1 175 ? 10.938 -3.419 -13.405 1.00 94.50 175 LEU A O 1
ATOM 1356 N N . ARG A 1 176 ? 10.311 -4.478 -11.525 1.00 93.38 176 ARG A N 1
ATOM 1357 C CA . ARG A 1 176 ? 9.167 -3.608 -11.234 1.00 93.38 176 ARG A CA 1
ATOM 1358 C C . ARG A 1 176 ? 9.411 -2.837 -9.940 1.00 93.38 176 ARG A C 1
ATOM 1360 O O . ARG A 1 176 ? 9.775 -3.433 -8.925 1.00 93.38 176 ARG A O 1
ATOM 1367 N N . CYS A 1 177 ? 9.182 -1.528 -9.961 1.00 93.88 177 CYS A N 1
ATOM 1368 C CA . CYS A 1 177 ? 9.240 -0.689 -8.766 1.00 93.88 177 CYS A CA 1
ATOM 1369 C C . CYS A 1 177 ? 7.928 -0.795 -7.986 1.00 93.88 177 CYS A C 1
ATOM 1371 O O . CYS A 1 177 ? 6.840 -0.633 -8.543 1.00 93.88 177 CYS A O 1
ATOM 1373 N N . CYS A 1 178 ? 8.015 -1.039 -6.683 1.00 94.56 178 CYS A N 1
ATOM 1374 C CA . CYS A 1 178 ? 6.850 -1.121 -5.816 1.00 94.56 178 CYS A CA 1
ATOM 1375 C C . CYS A 1 178 ? 7.081 -0.421 -4.479 1.00 94.56 178 CYS A C 1
ATOM 1377 O O . CYS A 1 178 ? 8.198 -0.334 -3.975 1.00 94.56 178 CYS A O 1
ATOM 1379 N N . LEU A 1 179 ? 5.987 0.064 -3.902 1.00 95.00 179 LEU A N 1
ATOM 1380 C CA . LEU A 1 179 ? 5.924 0.511 -2.524 1.00 95.00 179 LEU A CA 1
ATOM 1381 C C . LEU A 1 179 ? 5.659 -0.691 -1.631 1.00 95.00 179 LEU A C 1
ATOM 1383 O O . LEU A 1 179 ? 4.673 -1.409 -1.819 1.00 95.00 179 LEU A O 1
ATOM 1387 N N . GLU A 1 180 ? 6.519 -0.889 -0.643 1.00 96.44 180 GLU A N 1
ATOM 1388 C CA . GLU A 1 180 ? 6.363 -1.930 0.356 1.00 96.44 180 GLU A CA 1
ATOM 1389 C C . GLU A 1 180 ? 5.855 -1.342 1.675 1.00 96.44 180 GLU A C 1
ATOM 1391 O O . GLU A 1 180 ? 6.521 -0.534 2.328 1.00 96.44 180 GLU A O 1
ATOM 1396 N N . PHE A 1 181 ? 4.665 -1.787 2.070 1.00 97.12 181 PHE A N 1
ATOM 1397 C CA . PHE A 1 181 ? 3.995 -1.428 3.312 1.00 97.12 181 PHE A CA 1
ATOM 1398 C C . PHE A 1 181 ? 4.132 -2.564 4.323 1.00 97.12 181 PHE A C 1
ATOM 1400 O O . PHE A 1 181 ? 4.005 -3.739 3.978 1.00 97.12 181 PHE A O 1
ATOM 1407 N N . CYS A 1 182 ? 4.346 -2.228 5.594 1.00 97.75 182 CYS A N 1
ATOM 1408 C CA . CYS A 1 182 ? 4.386 -3.209 6.676 1.00 97.75 182 CYS A CA 1
ATOM 1409 C C . CYS A 1 182 ? 3.090 -3.145 7.490 1.00 97.75 182 CYS A C 1
ATOM 1411 O O . CYS A 1 182 ? 2.741 -2.084 8.002 1.00 97.75 182 CYS A O 1
ATOM 1413 N N . CYS A 1 183 ? 2.388 -4.268 7.632 1.00 98.31 183 CYS A N 1
ATOM 1414 C CA . CYS A 1 183 ? 1.163 -4.368 8.422 1.00 98.31 183 CYS A CA 1
ATOM 1415 C C . CYS A 1 183 ? 1.398 -3.974 9.891 1.00 98.31 183 CYS A C 1
ATOM 1417 O O . CYS A 1 183 ? 2.355 -4.437 10.526 1.00 98.31 183 CYS A O 1
ATOM 1419 N N . GLY A 1 184 ? 0.514 -3.125 10.428 1.00 97.62 184 GLY A N 1
ATOM 1420 C CA . GLY A 1 184 ? 0.561 -2.643 11.810 1.00 97.62 184 GLY A CA 1
ATOM 1421 C C . GLY A 1 184 ? -0.028 -3.606 12.847 1.00 97.62 184 GLY A C 1
ATOM 1422 O O . GLY A 1 184 ? 0.184 -3.402 14.038 1.00 97.62 184 GLY A O 1
ATOM 1423 N N . ALA A 1 185 ? -0.735 -4.660 12.424 1.00 97.31 185 ALA A N 1
ATOM 1424 C CA . ALA A 1 185 ? -1.396 -5.590 13.339 1.00 97.31 185 ALA A CA 1
AT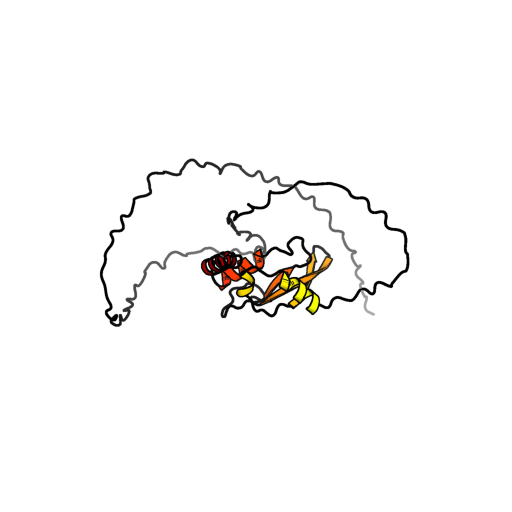OM 1425 C C . ALA A 1 185 ? -0.390 -6.373 14.204 1.00 97.31 185 ALA A C 1
ATOM 1427 O O . ALA A 1 185 ? 0.684 -6.778 13.739 1.00 97.31 185 ALA A O 1
ATOM 1428 N N . THR A 1 186 ? -0.756 -6.655 15.457 1.00 96.62 186 THR A N 1
ATOM 1429 C CA . THR A 1 186 ? 0.048 -7.484 16.374 1.00 96.62 186 THR A CA 1
ATOM 1430 C C . THR A 1 186 ? 0.185 -8.909 15.840 1.00 96.62 186 THR A C 1
ATOM 1432 O O . THR A 1 186 ? 1.304 -9.401 15.693 1.00 96.62 186 THR A O 1
ATOM 1435 N N . HIS A 1 187 ? -0.928 -9.514 15.420 1.00 95.44 187 HIS A N 1
ATOM 1436 C CA . HIS A 1 187 ? -0.995 -10.828 14.780 1.00 95.44 187 HIS A CA 1
ATOM 1437 C C . HIS A 1 187 ? -1.477 -10.684 13.333 1.00 95.44 187 HIS A C 1
ATOM 1439 O O . HIS A 1 187 ? -2.669 -10.710 13.039 1.00 95.44 187 HIS A O 1
ATOM 1445 N N . CYS A 1 188 ? -0.529 -10.481 12.417 1.00 97.69 188 CYS A N 1
ATOM 1446 C CA . CYS A 1 188 ? -0.827 -10.342 10.995 1.00 97.69 188 CYS A CA 1
ATOM 1447 C C . CYS A 1 188 ? -1.297 -11.679 10.400 1.00 97.69 188 CYS A C 1
ATOM 1449 O O . CYS A 1 188 ? -0.638 -12.699 10.585 1.00 97.69 188 CYS A O 1
ATOM 1451 N N . LYS A 1 189 ? -2.406 -11.648 9.651 1.00 96.19 189 LYS A N 1
ATOM 1452 C CA . LYS A 1 189 ? -3.004 -12.810 8.967 1.00 96.19 189 LYS A CA 1
ATOM 1453 C C . LYS A 1 189 ? -2.665 -12.872 7.473 1.00 96.19 189 LYS A C 1
ATOM 1455 O O . LYS A 1 189 ? -3.396 -13.477 6.690 1.00 96.19 189 LYS A O 1
ATOM 1460 N N . GLY A 1 190 ? -1.601 -12.188 7.053 1.00 92.69 190 GLY A N 1
ATOM 1461 C CA . GLY A 1 190 ? -1.143 -12.242 5.670 1.00 92.69 190 GLY A CA 1
ATOM 1462 C C . GLY A 1 190 ? -0.669 -13.638 5.270 1.00 92.69 190 GLY A C 1
ATOM 1463 O O . GLY A 1 190 ? -0.347 -14.469 6.116 1.00 92.69 190 GLY A O 1
ATOM 1464 N N . LYS A 1 191 ? -0.626 -13.888 3.961 1.00 91.81 191 LYS A N 1
ATOM 1465 C CA . LYS A 1 191 ? -0.169 -15.150 3.363 1.00 91.81 191 LYS A CA 1
ATOM 1466 C C . LYS A 1 191 ? 1.197 -14.958 2.693 1.00 91.81 191 LYS A C 1
ATOM 1468 O O . LYS A 1 191 ? 1.541 -13.841 2.313 1.00 91.81 191 LYS A O 1
ATOM 1473 N N . GLY A 1 192 ? 1.932 -16.052 2.489 1.00 90.75 192 GLY A N 1
ATOM 1474 C CA . GLY A 1 192 ? 3.205 -16.073 1.756 1.00 90.75 192 GLY A CA 1
ATOM 1475 C C . GLY A 1 192 ? 4.448 -15.964 2.645 1.00 90.75 192 GLY A C 1
ATOM 1476 O O . GLY A 1 192 ? 4.359 -16.087 3.863 1.00 90.75 192 GLY A O 1
ATOM 1477 N N . ASN A 1 193 ? 5.606 -15.746 2.012 1.00 89.44 193 ASN A N 1
ATOM 1478 C CA . ASN A 1 193 ? 6.920 -15.756 2.677 1.00 89.44 193 ASN A CA 1
ATOM 1479 C C . ASN A 1 193 ? 7.109 -14.590 3.655 1.00 89.44 193 ASN A C 1
ATOM 1481 O O . ASN A 1 193 ? 7.704 -14.756 4.713 1.00 89.44 193 ASN A O 1
ATOM 1485 N N . ASP A 1 194 ? 6.565 -13.423 3.314 1.00 93.56 194 ASP A N 1
ATOM 1486 C CA . ASP A 1 194 ? 6.605 -12.222 4.143 1.00 93.56 194 ASP A CA 1
ATOM 1487 C C . ASP A 1 194 ? 5.174 -11.759 4.438 1.00 93.56 194 ASP A C 1
ATOM 1489 O O . ASP A 1 194 ? 4.701 -10.783 3.850 1.00 93.56 194 ASP A O 1
ATOM 1493 N N . PRO A 1 195 ? 4.451 -12.426 5.356 1.00 94.25 195 PRO A N 1
ATOM 1494 C CA . PRO A 1 195 ? 3.019 -12.198 5.536 1.00 94.25 195 PRO A CA 1
ATOM 1495 C C . PRO A 1 195 ? 2.702 -10.764 5.975 1.00 94.25 195 PRO A C 1
ATOM 1497 O O . PRO A 1 195 ? 1.615 -10.269 5.719 1.00 94.25 195 PRO A O 1
ATOM 1500 N N . ARG A 1 196 ? 3.650 -10.060 6.608 1.00 97.06 196 ARG A N 1
ATOM 1501 C CA . ARG A 1 196 ? 3.472 -8.666 7.047 1.00 97.06 196 ARG A CA 1
ATOM 1502 C C . ARG A 1 196 ? 3.708 -7.628 5.953 1.00 97.06 196 ARG A C 1
ATOM 1504 O O . ARG A 1 196 ? 3.397 -6.463 6.195 1.00 97.06 196 ARG A O 1
ATOM 1511 N N . ARG A 1 197 ? 4.312 -7.989 4.819 1.00 96.75 197 ARG A N 1
ATOM 1512 C CA . ARG A 1 197 ? 4.674 -7.035 3.762 1.00 96.75 197 ARG A CA 1
ATOM 1513 C C . ARG A 1 197 ? 3.612 -7.055 2.671 1.00 96.75 197 ARG A C 1
ATOM 1515 O O . ARG A 1 197 ? 3.300 -8.102 2.116 1.00 96.75 197 ARG A O 1
ATOM 1522 N N . VAL A 1 198 ? 3.075 -5.885 2.350 1.00 96.19 198 VAL A N 1
ATOM 1523 C CA . VAL A 1 198 ? 2.116 -5.694 1.257 1.00 96.19 198 VAL A CA 1
ATOM 1524 C C . VAL A 1 198 ? 2.753 -4.788 0.220 1.00 96.19 198 VAL A C 1
ATOM 1526 O O . VAL A 1 198 ? 3.266 -3.724 0.559 1.00 96.19 198 VAL A O 1
ATOM 1529 N N . ARG A 1 199 ? 2.732 -5.210 -1.046 1.00 95.00 199 ARG A N 1
ATOM 1530 C CA . ARG A 1 199 ? 3.358 -4.478 -2.151 1.00 95.00 199 ARG A CA 1
ATOM 1531 C C . ARG A 1 199 ? 2.310 -3.800 -3.025 1.00 95.00 199 ARG A C 1
ATOM 1533 O O . ARG A 1 199 ? 1.312 -4.423 -3.398 1.00 95.00 199 ARG A O 1
ATOM 1540 N N . ARG A 1 200 ? 2.572 -2.542 -3.386 1.00 94.12 200 ARG A N 1
ATOM 1541 C CA . ARG A 1 200 ? 1.829 -1.788 -4.403 1.00 94.12 200 ARG A CA 1
ATOM 1542 C C . ARG A 1 200 ? 2.764 -1.393 -5.538 1.00 94.12 200 ARG A C 1
ATOM 1544 O O . ARG A 1 200 ? 3.705 -0.638 -5.327 1.00 94.12 200 ARG A O 1
ATOM 1551 N N . TYR A 1 201 ? 2.502 -1.909 -6.728 1.00 92.88 201 TYR A N 1
ATOM 1552 C CA . TYR A 1 201 ? 3.296 -1.661 -7.929 1.00 92.88 201 TYR A CA 1
ATOM 1553 C C . TYR A 1 201 ? 3.078 -0.231 -8.450 1.00 92.88 201 TYR A C 1
ATOM 1555 O O . TYR A 1 201 ? 1.941 0.239 -8.499 1.00 92.88 201 TYR A O 1
ATOM 1563 N N . LEU A 1 202 ? 4.165 0.471 -8.785 1.00 92.31 202 LEU A N 1
ATOM 1564 C CA . LEU A 1 202 ? 4.142 1.858 -9.284 1.00 92.31 202 LEU A CA 1
ATOM 1565 C C . LEU A 1 202 ? 4.120 1.937 -10.816 1.00 92.31 202 LEU A C 1
ATOM 1567 O O . LEU A 1 202 ? 3.778 2.971 -11.381 1.00 92.31 202 LEU A O 1
ATOM 1571 N N . ASP A 1 203 ? 4.495 0.847 -11.473 1.00 87.81 203 ASP A N 1
ATOM 1572 C CA . ASP A 1 203 ? 4.709 0.730 -12.914 1.00 87.81 203 ASP A CA 1
ATOM 1573 C C . ASP A 1 203 ? 3.433 0.419 -13.709 1.00 87.81 203 ASP A C 1
ATOM 1575 O O . ASP A 1 203 ? 3.385 0.650 -14.916 1.00 87.81 203 ASP A O 1
ATOM 1579 N N . LYS A 1 204 ? 2.393 -0.112 -13.057 1.00 82.75 204 LYS A N 1
ATOM 1580 C CA . LYS A 1 204 ? 1.139 -0.492 -13.722 1.00 82.75 204 LYS A CA 1
ATOM 1581 C C . LYS A 1 204 ? 0.129 0.655 -13.709 1.00 82.75 204 LYS A C 1
ATOM 1583 O O . LYS A 1 204 ? 0.149 1.510 -12.826 1.00 82.75 204 LYS A O 1
ATOM 1588 N N . GLY A 1 205 ? -0.810 0.632 -14.661 1.00 80.69 205 GLY A N 1
ATOM 1589 C CA . GLY A 1 205 ? -1.949 1.566 -14.700 1.00 80.69 205 GLY A CA 1
ATOM 1590 C C . GLY A 1 205 ? -2.748 1.597 -13.389 1.00 80.69 205 GLY A C 1
ATOM 1591 O O . GLY A 1 205 ? -3.294 2.629 -13.015 1.00 80.69 205 GLY A O 1
ATOM 1592 N N . ASP A 1 206 ? -2.675 0.510 -12.619 1.00 77.44 206 ASP A N 1
ATOM 1593 C CA . ASP A 1 206 ? -3.242 0.354 -11.280 1.00 77.44 206 ASP A CA 1
ATOM 1594 C C . ASP A 1 206 ? -2.422 1.018 -10.156 1.00 77.44 206 ASP A C 1
ATOM 1596 O O . ASP A 1 206 ? -2.564 0.657 -8.988 1.00 77.44 206 ASP A O 1
ATOM 1600 N N . LYS A 1 207 ? -1.575 2.009 -10.458 1.00 79.31 207 LYS A N 1
ATOM 1601 C CA . LYS A 1 207 ? -0.759 2.743 -9.466 1.00 79.31 207 LYS A CA 1
ATOM 1602 C C . LYS A 1 207 ? -1.571 3.356 -8.313 1.00 79.31 207 LYS A C 1
ATOM 1604 O O . LYS A 1 207 ? -1.035 3.549 -7.220 1.00 79.31 207 LYS A O 1
ATOM 1609 N N . MET A 1 208 ? -2.854 3.638 -8.560 1.00 78.88 208 MET A N 1
ATOM 1610 C CA . MET A 1 208 ? -3.816 4.151 -7.574 1.00 78.88 208 MET A CA 1
ATOM 1611 C C . MET A 1 208 ? -4.699 3.056 -6.962 1.00 78.88 208 MET A C 1
ATOM 1613 O O . MET A 1 208 ? -5.470 3.342 -6.053 1.00 78.88 208 MET A O 1
ATOM 1617 N N . SER A 1 209 ? -4.605 1.806 -7.423 1.00 88.69 209 SER A N 1
ATOM 1618 C CA . SER A 1 209 ? -5.411 0.714 -6.883 1.00 88.69 209 SER A CA 1
ATOM 1619 C C . SER A 1 209 ? -4.977 0.376 -5.461 1.00 88.69 209 SER A C 1
ATOM 1621 O O . SER A 1 209 ? -3.812 0.088 -5.171 1.00 88.69 209 SER A O 1
ATOM 1623 N N . MET A 1 210 ? -5.951 0.398 -4.558 1.00 91.06 210 MET A N 1
ATOM 1624 C CA . MET A 1 210 ? -5.759 0.151 -3.129 1.00 91.06 210 MET A CA 1
ATOM 1625 C C . MET A 1 210 ? -6.223 -1.245 -2.712 1.00 91.06 210 MET A C 1
ATOM 1627 O O . MET A 1 210 ? -6.056 -1.628 -1.556 1.00 91.06 210 MET A O 1
ATOM 1631 N N . LYS A 1 211 ? -6.742 -2.040 -3.660 1.00 92.81 211 LYS A N 1
ATOM 1632 C CA . LYS A 1 211 ? -7.372 -3.341 -3.402 1.00 92.81 211 LYS A CA 1
ATOM 1633 C C . LYS A 1 211 ? -6.476 -4.277 -2.587 1.00 92.81 211 LYS A C 1
ATOM 1635 O O . LYS A 1 211 ? -6.942 -4.863 -1.617 1.00 92.81 211 LYS A O 1
ATOM 1640 N N . ASN A 1 212 ? -5.183 -4.363 -2.904 1.00 93.50 212 ASN A N 1
ATOM 1641 C CA . ASN A 1 212 ? -4.245 -5.219 -2.165 1.00 93.50 212 ASN A CA 1
ATOM 1642 C C . ASN A 1 212 ? -4.108 -4.809 -0.690 1.00 93.50 212 ASN A C 1
ATOM 1644 O O . ASN A 1 212 ? -4.084 -5.671 0.190 1.00 93.50 212 ASN A O 1
ATOM 1648 N N . LEU A 1 213 ? -4.038 -3.501 -0.416 1.00 95.31 213 LEU A N 1
ATOM 1649 C CA . LEU A 1 213 ? -3.948 -2.978 0.947 1.00 95.31 213 LEU A CA 1
ATOM 1650 C C . LEU A 1 213 ? -5.271 -3.194 1.689 1.00 95.31 213 LEU A C 1
ATOM 1652 O O . LEU A 1 213 ? -5.247 -3.684 2.816 1.00 95.31 213 LEU A O 1
ATOM 1656 N N . CYS A 1 214 ? -6.407 -2.911 1.043 1.00 95.81 214 CYS A N 1
ATOM 1657 C CA . CYS A 1 214 ? -7.732 -3.116 1.627 1.00 95.81 214 CYS A CA 1
ATOM 1658 C C . CYS A 1 214 ? -7.969 -4.582 1.993 1.00 95.81 214 CYS A C 1
ATOM 1660 O O . CYS A 1 214 ? -8.314 -4.877 3.133 1.00 95.81 214 CYS A O 1
ATOM 1662 N N . MET A 1 215 ? -7.698 -5.517 1.080 1.00 95.81 215 MET A N 1
ATOM 1663 C CA . MET A 1 215 ? -7.863 -6.951 1.346 1.00 95.81 215 MET A CA 1
ATOM 1664 C C . MET A 1 215 ? -6.995 -7.420 2.515 1.00 95.81 215 MET A C 1
ATOM 1666 O O . MET A 1 215 ? -7.448 -8.190 3.365 1.00 95.81 215 MET A O 1
ATOM 1670 N N . HIS A 1 216 ? -5.756 -6.931 2.595 1.00 97.19 216 HIS A N 1
ATOM 1671 C CA . HIS A 1 216 ? -4.874 -7.257 3.707 1.00 97.19 216 HIS A CA 1
ATOM 1672 C C . HIS A 1 216 ? -5.377 -6.679 5.038 1.00 97.19 216 HIS A C 1
ATOM 1674 O O . HIS A 1 216 ? -5.362 -7.370 6.062 1.00 97.19 216 HIS A O 1
ATOM 1680 N N . ALA A 1 217 ? -5.835 -5.425 5.030 1.00 97.56 217 ALA A N 1
ATOM 1681 C CA . ALA A 1 217 ? -6.388 -4.772 6.207 1.00 97.56 217 ALA A CA 1
ATOM 1682 C C . ALA A 1 217 ? -7.663 -5.478 6.691 1.00 97.56 217 ALA A C 1
ATOM 1684 O O . ALA A 1 217 ? -7.762 -5.782 7.875 1.00 97.56 217 ALA A O 1
ATOM 1685 N N . ILE A 1 218 ? -8.575 -5.844 5.784 1.00 97.19 218 ILE A N 1
ATOM 1686 C CA . ILE A 1 218 ? -9.797 -6.601 6.095 1.00 97.19 218 ILE A CA 1
ATOM 1687 C C . ILE A 1 218 ? -9.447 -7.941 6.748 1.00 97.19 218 ILE A C 1
ATOM 1689 O O . ILE A 1 218 ? -10.046 -8.306 7.758 1.00 97.19 218 ILE A O 1
ATOM 1693 N N . ALA A 1 219 ? -8.451 -8.660 6.224 1.00 96.81 219 ALA A N 1
ATOM 1694 C CA . ALA A 1 219 ? -8.022 -9.927 6.809 1.00 96.81 219 ALA A CA 1
ATOM 1695 C C . ALA A 1 219 ? -7.441 -9.754 8.227 1.00 96.81 219 ALA A C 1
ATOM 1697 O O . ALA A 1 219 ? -7.724 -10.561 9.116 1.00 96.81 219 ALA A O 1
ATOM 1698 N N . CYS A 1 220 ? -6.634 -8.714 8.457 1.00 97.88 220 CYS A N 1
ATOM 1699 C CA . CYS A 1 220 ? -5.938 -8.517 9.732 1.00 97.88 220 CYS A CA 1
ATOM 1700 C C . CYS A 1 220 ? -6.799 -7.849 10.813 1.00 97.88 220 CYS A C 1
ATOM 1702 O O . CYS A 1 220 ? -6.725 -8.255 11.970 1.00 97.88 220 CYS A O 1
ATOM 1704 N N . TRP A 1 221 ? -7.600 -6.852 10.444 1.00 97.44 221 TRP A N 1
ATOM 1705 C CA . TRP A 1 221 ? -8.350 -5.989 11.364 1.00 97.44 221 TRP A CA 1
ATOM 1706 C C . TRP A 1 221 ? -9.860 -6.253 11.335 1.00 97.44 221 TRP A C 1
ATOM 1708 O O . TRP A 1 221 ? -10.557 -5.932 12.290 1.00 97.44 221 TRP A O 1
ATOM 1718 N N . GLY A 1 222 ? -10.367 -6.894 10.282 1.00 97.38 222 GLY A N 1
ATOM 1719 C CA . GLY A 1 222 ? -11.792 -7.148 10.088 1.00 97.38 222 GLY A CA 1
ATOM 1720 C C . GLY A 1 222 ? -12.465 -6.083 9.222 1.00 97.38 222 GLY A C 1
ATOM 1721 O O . GLY A 1 222 ? -12.111 -4.905 9.254 1.00 97.38 222 GLY A O 1
ATOM 1722 N N . LYS A 1 223 ? -13.468 -6.517 8.450 1.00 97.19 223 LYS A N 1
ATOM 1723 C CA . LYS A 1 223 ? -14.192 -5.683 7.478 1.00 97.19 223 LYS A CA 1
ATOM 1724 C C . LYS A 1 223 ? -14.835 -4.447 8.119 1.00 97.19 223 LYS A C 1
ATOM 1726 O O . LYS A 1 223 ? -14.621 -3.344 7.636 1.00 97.19 223 LYS A O 1
ATOM 1731 N N . ALA A 1 224 ? -15.505 -4.624 9.259 1.00 97.06 224 ALA A N 1
ATOM 1732 C CA . ALA A 1 224 ? -16.204 -3.543 9.953 1.00 97.06 224 ALA A CA 1
ATOM 1733 C C . ALA A 1 224 ? -15.283 -2.384 10.386 1.00 97.06 224 ALA A C 1
ATOM 1735 O O . ALA A 1 224 ? -15.695 -1.230 10.356 1.00 97.06 224 ALA A O 1
ATOM 1736 N N . LEU A 1 225 ? -14.033 -2.666 10.782 1.00 96.50 225 LEU A N 1
ATOM 1737 C CA . LEU A 1 225 ? -13.081 -1.609 11.149 1.00 96.50 225 LEU A CA 1
ATOM 1738 C C . LEU A 1 225 ? -12.572 -0.844 9.928 1.00 96.50 225 LEU A C 1
ATOM 1740 O O . LEU A 1 225 ? -12.360 0.362 10.020 1.00 96.50 225 LEU A O 1
ATOM 1744 N N . VAL A 1 226 ? -12.371 -1.539 8.809 1.00 96.31 226 VAL A N 1
ATOM 1745 C CA . VAL A 1 226 ? -11.928 -0.916 7.558 1.00 96.31 226 VAL A CA 1
ATOM 1746 C C . VAL A 1 226 ? -13.027 -0.019 6.990 1.00 96.31 226 VAL A C 1
ATOM 1748 O O . VAL A 1 226 ? -12.753 1.143 6.719 1.00 96.31 226 VAL A O 1
ATOM 1751 N N . GLU A 1 227 ? -14.269 -0.505 6.919 1.00 94.81 227 GLU A N 1
ATOM 1752 C CA . GLU A 1 227 ? -15.419 0.290 6.454 1.00 94.81 227 GLU A CA 1
ATOM 1753 C C . GLU A 1 227 ? -15.642 1.526 7.332 1.00 94.81 227 GLU A C 1
ATOM 1755 O O . GLU A 1 227 ? -15.763 2.637 6.823 1.00 94.81 227 GLU A O 1
ATOM 1760 N N . LYS A 1 228 ? -15.568 1.372 8.660 1.00 94.94 228 LYS A N 1
ATOM 1761 C CA . LYS A 1 228 ? -15.657 2.508 9.584 1.00 94.94 228 LYS A CA 1
ATOM 1762 C C . LYS A 1 228 ? -14.539 3.536 9.366 1.00 94.94 228 LYS A C 1
ATOM 1764 O O . LYS A 1 228 ? -14.766 4.732 9.522 1.00 94.94 228 LYS A O 1
ATOM 1769 N N . ALA A 1 229 ? -13.323 3.096 9.042 1.00 93.12 229 ALA A N 1
ATOM 1770 C CA . ALA A 1 229 ? -12.223 4.012 8.749 1.00 93.12 229 ALA A CA 1
ATOM 1771 C C . ALA A 1 229 ? -12.461 4.778 7.437 1.00 93.12 229 ALA A C 1
ATOM 1773 O O . ALA A 1 229 ? -12.213 5.985 7.396 1.00 93.12 229 ALA A O 1
ATOM 1774 N N . ASP A 1 230 ? -12.994 4.109 6.412 1.00 90.12 230 ASP A N 1
ATOM 1775 C CA . ASP A 1 230 ? -13.385 4.735 5.143 1.00 90.12 230 ASP A CA 1
ATOM 1776 C C . ASP A 1 230 ? -14.484 5.797 5.346 1.00 90.12 230 ASP A C 1
ATOM 1778 O O . ASP A 1 230 ? -14.389 6.891 4.791 1.00 90.12 230 ASP A O 1
ATOM 1782 N N . GLU A 1 231 ? -15.459 5.549 6.227 1.00 89.31 231 GLU A N 1
ATOM 1783 C CA . GLU A 1 231 ? -16.505 6.524 6.581 1.00 89.31 231 GLU A CA 1
ATOM 1784 C C . GLU A 1 231 ? -15.950 7.780 7.278 1.00 89.31 231 GLU A C 1
ATOM 1786 O O . GLU A 1 231 ? -16.426 8.890 7.047 1.00 89.31 231 GLU A O 1
ATOM 1791 N N . THR A 1 232 ? -14.927 7.645 8.130 1.00 82.50 232 THR A N 1
ATOM 1792 C CA . THR A 1 232 ? -14.415 8.783 8.920 1.00 82.50 232 THR A CA 1
ATOM 1793 C C . THR A 1 232 ? -13.677 9.845 8.105 1.00 82.50 232 THR A C 1
ATOM 1795 O O . THR A 1 232 ? -13.519 10.971 8.579 1.00 82.50 232 THR A O 1
ATOM 1798 N N . GLN A 1 233 ? -13.238 9.542 6.881 1.00 66.88 233 GLN A N 1
ATOM 1799 C CA . GLN A 1 233 ? -12.503 10.514 6.071 1.00 66.88 233 GLN A CA 1
ATOM 1800 C C . GLN A 1 233 ? -13.357 11.564 5.389 1.00 66.88 233 GLN A C 1
ATOM 1802 O O . GLN A 1 233 ? -12.835 12.628 5.056 1.00 66.88 233 GLN A O 1
ATOM 1807 N N . SER A 1 234 ? -14.660 11.333 5.245 1.00 57.22 234 SER A N 1
ATOM 1808 C CA . SER A 1 234 ? -15.543 12.332 4.645 1.00 57.22 234 SER A CA 1
ATOM 1809 C C . SER A 1 234 ? -15.788 13.551 5.548 1.00 57.22 234 SER A C 1
ATOM 1811 O O . SER A 1 234 ? -16.465 14.481 5.127 1.00 57.22 234 SER A O 1
ATOM 1813 N N . ILE A 1 235 ? -15.264 13.563 6.781 1.00 54.25 235 ILE A N 1
ATOM 1814 C CA . ILE A 1 235 ? -15.528 14.607 7.786 1.00 54.25 235 ILE A CA 1
ATOM 1815 C C . ILE A 1 235 ? -14.461 15.724 7.753 1.00 54.25 235 ILE A C 1
ATOM 1817 O O . ILE A 1 235 ? -14.684 16.813 8.268 1.00 54.25 235 ILE A O 1
ATOM 1821 N N . ALA A 1 236 ? -13.310 15.514 7.103 1.00 50.00 236 ALA A N 1
ATOM 1822 C CA . ALA A 1 236 ? -12.208 16.488 7.075 1.00 50.00 236 ALA A CA 1
ATOM 1823 C C . ALA A 1 236 ? -12.328 17.568 5.971 1.00 50.00 236 ALA A C 1
ATOM 1825 O O . ALA A 1 236 ? -11.335 18.203 5.623 1.00 50.00 236 ALA A O 1
ATOM 1826 N N . SER A 1 237 ? -13.515 17.768 5.386 1.00 48.06 237 SER A N 1
ATOM 1827 C CA . SER A 1 237 ? -13.765 18.772 4.330 1.00 48.06 237 SER A CA 1
ATOM 1828 C C . SER A 1 237 ? -14.923 19.734 4.637 1.00 48.06 237 SER A C 1
ATOM 1830 O O . SER A 1 237 ? -15.429 20.377 3.719 1.00 48.06 237 SER A O 1
ATOM 1832 N N . THR A 1 238 ? -15.335 19.839 5.903 1.00 36.03 238 THR A N 1
ATOM 1833 C CA . THR A 1 238 ? -16.296 20.850 6.392 1.00 36.03 238 THR A CA 1
ATOM 1834 C C . THR A 1 238 ? -15.614 21.986 7.125 1.00 36.03 238 THR A C 1
ATOM 1836 O O . THR A 1 238 ? -14.692 21.687 7.916 1.00 36.03 238 THR A O 1
#

Radius of gyration: 32.61 Å; chains: 1; bounding box: 91×90×74 Å

Foldseek 3Di:
DDDDDDDDDDDDDDDDDDDDDDDDDDPDPPDPDPPPDDPPPDPDDDDDDDDDDDDDDDDDDDDDDDDDPPPPPDDPPDPDDPPDPPPPPDDDPPDPPPDDDDDPDDDPDDDDDDDDDDDDDDDDDDDDDPPPPPCDQVNVVVVVVVVPLALLLVQWDPDKGWDWDFDDDDPDTDTWIWIWTFGPAPDFPADDDRRRIFIQTCPDPCNVPCVRSLVRCCRRPNPVVNVVSRVVSVPVPD

Organism: Gymnopilus junonius (NCBI:txid109634)

Sequence (238 aa):
MAPTHSKPIQGPTDPESQHSQKRKHILSSRIASTDNMDKDAVKHRKVEAAESAPAQKPPSRAASVEEVEDEDAQHCRNAGLPHNPESLLEAVNGGNDDYFFLNLAATEKAAASAEKDIIEIEDGSESESEGKQEETDEELLERLRKGWHAPIYGFFKPKVKIVQVKVREGADTVLRCCLEFCCGATHCKGKGNDPRRVRRYLDKGDKMSMKNLCMHAIACWGKALVEKADETQSIAST